Protein AF-A0A2S7QK15-F1 (afdb_monomer)

Solvent-accessible surface area (backbone atoms only — not comparable to full-atom values): 10605 Å² total; per-residue (Å²): 132,85,75,80,77,82,76,63,90,65,54,77,75,47,99,76,30,36,80,42,79,48,75,50,76,47,70,26,24,43,22,36,29,87,45,87,87,46,44,50,58,24,30,43,36,38,44,35,36,29,20,32,38,77,55,80,54,66,66,64,40,52,54,50,52,44,53,54,44,29,71,77,42,59,66,42,45,82,77,46,89,70,77,76,51,72,65,55,62,72,73,54,84,51,74,50,68,52,76,78,49,73,51,72,51,76,42,62,27,63,46,75,71,56,77,68,63,76,67,35,60,71,57,56,76,71,45,80,65,39,57,49,60,32,53,71,71,69,75,82,89,78,81,57,95,84,62,80,83,70,64,66,86,79,39,57,59,60,52,49,44,42,54,49,49,34,49,52,28,48,55,49,10,51,49,40,40,70,97

Mean predicted aligned error: 6.16 Å

Foldseek 3Di:
DPPPPPDDPCQVPDPFGAKDKDKDKDWWWWWFDLDPVQTDTFIKMKIWIFHKDWDPDQVVVQVVVQVVCCVVFNPVQVVDDDDDDPVCSVRDIDIDTDTDDMDMDGAFEHTDDDPVCVPPVVSVVVGDTFIGTDFDADDDDDDDPPDPPDDCVVVCSVVVRRVVRRVVRVVRSVVRRHD

Sequence (179 aa):
MLGLMRMGKTATGEEEGMPMTIAATHFDGVVLALTPNNHSYNYRSVIMQGYAKVVEDVDEKLWAMERTTNSVVEGRWEHTRVPPNKTEMTTTQILRVTLISASAKIRSGPPHDDRHDLKDEKLREKTWIGVLPASIQYGAPIASPDNRAGDVKTHEHIVSFVKEKNKIGGERSVAAASE

pLDDT: mean 91.16, std 14.67, range [28.59, 98.56]

Secondary structure (DSSP, 8-state):
--------GGGGSSTT-EEEEEEEEEEEEEEE-SSGGG-EEEEEEEEEEEEEEE---HHHHHHHHHHHHHHHSTTTTTTS--SPPHHHHHH---EEEEEEEEEEEEE-SS----TTGGG-HHHHHH---EEEE-----------TT--S--GGG-HHHHHHHHHHHHHHHHHHHHHHH-

Nearest PDB structures (foldseek):
  6rk0-assembly1_B  TM=8.567E-01  e=3.976E-11  Azotobacter vinelandii DJ
  2fur-assembly1_B  TM=8.847E-01  e=1.168E-09  Thermoplasma acidophilum
  4ybn-assembly1_B  TM=7.861E-01  e=2.092E-09  Mycolicibacterium smegmatis MC2 155
  2x1k-assembly1_A-2  TM=8.772E-01  e=5.610E-03  Deinococcus radiodurans
  2vpa-assembly1_A  TM=8.427E-01  e=5.293E-03  Deinococcus radiodurans

Structure (mmCIF, N/CA/C/O backbone):
data_AF-A0A2S7QK15-F1
#
_entry.id   AF-A0A2S7QK15-F1
#
loop_
_atom_site.group_PDB
_atom_site.id
_atom_site.type_symbol
_atom_site.label_atom_id
_atom_site.label_alt_id
_atom_site.label_comp_id
_atom_site.label_asym_id
_atom_site.label_entity_id
_atom_site.label_seq_id
_atom_site.pdbx_PDB_ins_code
_atom_site.Cartn_x
_atom_site.Cartn_y
_atom_site.Cartn_z
_atom_site.occupancy
_atom_site.B_iso_or_equiv
_atom_site.auth_seq_id
_atom_site.auth_comp_id
_atom_site.auth_asym_id
_atom_site.auth_atom_id
_atom_site.pdbx_PDB_model_num
ATOM 1 N N . MET A 1 1 ? 3.851 1.805 17.748 1.00 28.84 1 MET A N 1
ATOM 2 C CA . MET A 1 1 ? 3.199 2.772 18.653 1.00 28.84 1 MET A CA 1
ATOM 3 C C . MET A 1 1 ? 2.611 3.865 17.773 1.00 28.84 1 MET A C 1
ATOM 5 O O . MET A 1 1 ? 3.353 4.718 17.307 1.00 28.84 1 MET A O 1
ATOM 9 N N . LEU A 1 2 ? 1.325 3.756 17.424 1.00 29.22 2 LEU A N 1
ATOM 10 C CA . LEU A 1 2 ? 0.606 4.831 16.738 1.00 29.22 2 LEU A CA 1
ATOM 11 C C . LEU A 1 2 ? 0.522 5.972 17.760 1.00 29.22 2 LEU A C 1
ATOM 13 O O . LEU A 1 2 ? -0.083 5.793 18.817 1.00 29.22 2 LEU A O 1
ATOM 17 N N . GLY A 1 3 ? 1.242 7.069 17.532 1.00 28.59 3 GLY A N 1
ATOM 18 C CA . GLY A 1 3 ? 1.221 8.207 18.446 1.00 28.59 3 GLY A CA 1
ATOM 19 C C . GLY A 1 3 ? -0.213 8.707 18.587 1.00 28.59 3 GLY A C 1
ATOM 20 O O . GLY A 1 3 ? -0.852 9.012 17.583 1.00 28.59 3 GLY A O 1
ATOM 21 N N . LEU A 1 4 ? -0.726 8.754 19.820 1.00 35.56 4 LEU A N 1
ATOM 22 C CA . LEU A 1 4 ? -2.014 9.373 20.117 1.00 35.56 4 LEU A CA 1
ATOM 23 C C . LEU A 1 4 ? -1.928 10.841 19.681 1.00 35.56 4 LEU A C 1
ATOM 25 O O . LEU A 1 4 ? -1.281 11.658 20.341 1.00 35.56 4 LEU A O 1
ATOM 29 N N . MET A 1 5 ? -2.564 11.184 18.563 1.00 49.88 5 MET A N 1
ATOM 30 C CA . MET A 1 5 ? -2.753 12.576 18.190 1.00 49.88 5 MET A CA 1
ATOM 31 C C . MET A 1 5 ? -3.723 13.176 19.207 1.00 49.88 5 MET A C 1
ATOM 33 O O . MET A 1 5 ? -4.907 12.845 19.238 1.00 49.88 5 MET A O 1
ATOM 37 N N . ARG A 1 6 ? -3.206 14.016 20.108 1.00 45.12 6 ARG A N 1
ATOM 38 C CA . ARG A 1 6 ? -4.016 14.705 21.112 1.00 45.12 6 ARG A CA 1
ATOM 39 C C . ARG A 1 6 ? -4.790 15.821 20.414 1.00 45.12 6 ARG A C 1
ATOM 41 O O . ARG A 1 6 ? -4.323 16.954 20.351 1.00 45.12 6 ARG A O 1
ATOM 48 N N . MET A 1 7 ? -5.960 15.500 19.870 1.00 53.28 7 MET A N 1
ATOM 49 C CA . MET A 1 7 ? -6.882 16.521 19.384 1.00 53.28 7 MET A CA 1
ATOM 50 C C . MET A 1 7 ? -7.408 17.304 20.588 1.00 53.28 7 MET A C 1
ATOM 52 O O . MET A 1 7 ? -8.090 16.761 21.458 1.00 53.28 7 MET A O 1
ATOM 56 N N . GLY A 1 8 ? -7.038 18.583 20.678 1.00 44.88 8 GLY A N 1
ATOM 57 C CA . GLY A 1 8 ? -7.685 19.507 21.600 1.00 44.88 8 GLY A CA 1
ATOM 58 C C . GLY A 1 8 ? -9.181 19.585 21.290 1.00 44.88 8 GLY A C 1
ATOM 59 O O . GLY A 1 8 ? -9.593 19.403 20.147 1.00 44.88 8 GLY A O 1
ATOM 60 N N . LYS A 1 9 ? -10.000 19.899 22.299 1.00 47.00 9 LYS A N 1
ATOM 61 C CA . LYS A 1 9 ? -11.455 20.131 22.178 1.00 47.00 9 LYS A CA 1
ATOM 62 C C . LYS A 1 9 ? -11.841 21.287 21.224 1.00 47.00 9 LYS A C 1
ATOM 64 O O . LYS A 1 9 ? -12.977 21.730 21.239 1.00 47.00 9 LYS A O 1
ATOM 69 N N . THR A 1 10 ? -10.918 21.809 20.422 1.00 43.72 10 THR A N 1
ATOM 70 C CA . THR A 1 10 ? -11.118 22.940 19.510 1.00 43.72 10 THR A CA 1
ATOM 71 C C . THR A 1 10 ? -11.605 22.530 18.120 1.00 43.72 10 THR A C 1
ATOM 73 O O . THR A 1 10 ? -12.036 23.394 17.369 1.00 43.72 10 THR A O 1
ATOM 76 N N . ALA A 1 11 ? -11.630 21.235 17.779 1.00 47.22 11 ALA A N 1
ATOM 77 C CA . ALA A 1 11 ? -12.204 20.759 16.510 1.00 47.22 11 ALA A CA 1
ATOM 78 C C . ALA A 1 11 ? -13.748 20.838 16.451 1.00 47.22 11 ALA A C 1
ATOM 80 O O . ALA A 1 11 ? -14.352 20.424 15.466 1.00 47.22 11 ALA A O 1
ATOM 81 N N . THR A 1 12 ? -14.397 21.349 17.501 1.00 48.56 12 THR A N 1
ATOM 82 C CA . THR A 1 12 ? -15.855 21.523 17.579 1.00 48.56 12 THR A CA 1
ATOM 83 C C . THR A 1 12 ? -16.310 22.946 17.228 1.00 48.56 12 THR A C 1
ATOM 85 O O . THR A 1 12 ? -17.481 23.256 17.416 1.00 48.56 12 THR A O 1
ATOM 88 N N . GLY A 1 13 ? -15.395 23.827 16.796 1.00 46.41 13 GLY A N 1
ATOM 89 C CA . GLY A 1 13 ? -15.659 25.261 16.600 1.00 46.41 13 GLY A CA 1
ATOM 90 C C . GLY A 1 13 ? -15.902 25.728 15.160 1.00 46.41 13 GLY A C 1
ATOM 91 O O . GLY A 1 13 ? -16.357 26.850 14.979 1.00 46.41 13 GLY A O 1
ATOM 92 N N . GLU A 1 14 ? -15.626 24.904 14.147 1.00 56.12 14 GLU A N 1
ATOM 93 C CA . GLU A 1 14 ? -15.905 25.223 12.739 1.00 56.12 14 GLU A CA 1
ATOM 94 C C . GLU A 1 14 ? -17.120 24.406 12.277 1.00 56.12 14 GLU A C 1
ATOM 96 O O . GLU A 1 14 ? -17.146 23.187 12.469 1.00 56.12 14 GLU A O 1
ATOM 101 N N . GLU A 1 15 ? -18.137 25.047 11.681 1.00 65.06 15 GLU A N 1
ATOM 102 C CA . GLU A 1 15 ? -19.366 24.369 11.215 1.00 65.06 15 GLU A CA 1
ATOM 103 C C . GLU A 1 15 ? -19.060 23.169 10.293 1.00 65.06 15 GLU A C 1
ATOM 105 O O . GLU A 1 15 ? -19.772 22.158 10.316 1.00 65.06 15 GLU A O 1
ATOM 110 N N . GLU A 1 16 ? -17.951 23.223 9.549 1.00 73.06 16 GLU A N 1
ATOM 111 C CA . GLU A 1 16 ? -17.516 22.183 8.610 1.00 73.06 16 GLU A CA 1
ATOM 112 C C . GLU A 1 16 ? -16.686 21.051 9.257 1.00 73.06 16 GLU A C 1
ATOM 114 O O . GLU A 1 16 ? -16.739 19.920 8.773 1.00 73.06 16 GLU A O 1
ATOM 119 N N . GLY A 1 17 ? -16.042 21.265 10.413 1.00 88.56 17 GLY A N 1
ATOM 120 C CA . GLY A 1 17 ? -15.122 20.312 11.068 1.00 88.56 17 GLY A CA 1
ATOM 121 C C . GLY A 1 17 ? -13.640 20.659 10.864 1.00 88.56 17 GLY A C 1
ATOM 122 O O . GLY A 1 17 ? -13.322 21.709 10.331 1.00 88.56 17 GLY A O 1
ATOM 123 N N . MET A 1 18 ? -12.713 19.787 11.282 1.00 91.69 18 MET A N 1
ATOM 124 C CA . MET A 1 18 ? -11.266 20.037 11.162 1.00 91.69 18 MET A CA 1
ATOM 125 C C . MET A 1 18 ? -10.778 19.792 9.722 1.00 91.69 18 MET A C 1
ATOM 127 O O . MET A 1 18 ? -10.890 18.653 9.261 1.00 91.69 18 MET A O 1
ATOM 131 N N . PRO A 1 19 ? -10.185 20.776 9.020 1.00 94.12 19 PRO A N 1
ATOM 132 C CA . PRO A 1 19 ? -9.675 20.570 7.666 1.00 94.12 19 PRO A CA 1
ATOM 133 C C . PRO A 1 19 ? -8.578 19.498 7.639 1.00 94.12 19 PRO A C 1
ATOM 135 O O . PRO A 1 19 ? -7.693 19.459 8.499 1.00 94.12 19 PRO A O 1
ATOM 138 N N . MET A 1 20 ? -8.643 18.609 6.649 1.00 93.50 20 MET A N 1
ATOM 139 C CA . MET A 1 20 ? -7.793 17.427 6.551 1.00 93.50 20 MET A CA 1
ATOM 140 C C . MET A 1 20 ? -7.416 17.106 5.105 1.00 93.50 20 MET A C 1
ATOM 142 O O . MET A 1 20 ? -8.267 17.040 4.220 1.00 93.50 20 MET A O 1
ATOM 146 N N . THR A 1 21 ? -6.132 16.802 4.907 1.00 96.12 21 THR A N 1
ATOM 147 C CA . THR A 1 21 ? -5.610 16.163 3.697 1.00 96.12 21 THR A CA 1
ATOM 148 C C . THR A 1 21 ? -5.340 14.689 3.969 1.00 96.12 21 THR A C 1
ATOM 150 O O . THR A 1 21 ? -4.588 14.356 4.884 1.00 96.12 21 THR A O 1
ATOM 153 N N . ILE A 1 22 ? -5.895 13.804 3.144 1.00 97.31 22 ILE A N 1
ATOM 154 C CA . ILE A 1 22 ? -5.610 12.368 3.155 1.00 97.31 22 ILE A CA 1
ATOM 155 C C . ILE A 1 22 ? -4.816 12.036 1.896 1.00 97.31 22 ILE A C 1
ATOM 157 O O . ILE A 1 22 ? -5.290 12.251 0.783 1.00 97.31 22 ILE A O 1
ATOM 161 N N . ALA A 1 23 ? -3.619 11.487 2.072 1.00 97.88 23 ALA A N 1
ATOM 162 C CA . ALA A 1 23 ? -2.780 11.010 0.982 1.00 97.88 23 ALA A CA 1
ATOM 163 C C . ALA A 1 23 ? -2.613 9.493 1.083 1.00 97.88 23 ALA A C 1
ATOM 165 O O . ALA A 1 23 ? -2.271 8.976 2.147 1.00 97.88 23 ALA A O 1
ATOM 166 N N . ALA A 1 24 ? -2.824 8.785 -0.024 1.00 97.56 24 ALA A N 1
ATOM 167 C CA . ALA A 1 24 ? -2.549 7.357 -0.118 1.00 97.56 24 ALA A CA 1
ATOM 168 C C . ALA A 1 24 ? -1.819 7.051 -1.424 1.00 97.56 24 ALA A C 1
ATOM 170 O O . ALA A 1 24 ? -2.190 7.558 -2.482 1.00 97.56 24 ALA A O 1
ATOM 171 N N . THR A 1 25 ? -0.801 6.197 -1.342 1.00 97.12 25 THR A N 1
ATOM 172 C CA . THR A 1 25 ? -0.010 5.747 -2.489 1.00 97.12 25 THR A CA 1
ATO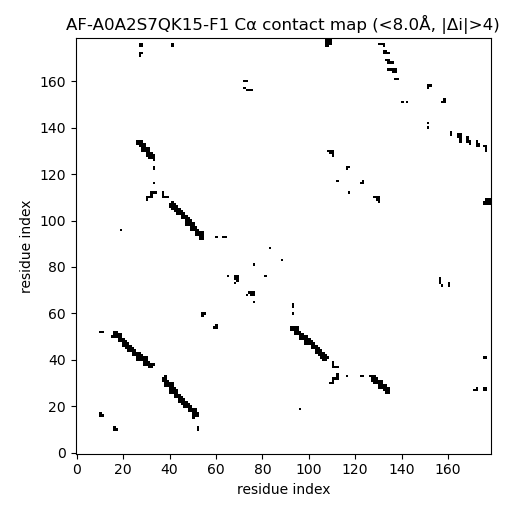M 173 C C . THR A 1 25 ? 0.138 4.237 -2.433 1.00 97.12 25 THR A C 1
ATOM 175 O O . THR A 1 25 ? 0.469 3.674 -1.391 1.00 97.12 25 THR A O 1
ATOM 178 N N . HIS A 1 26 ? -0.080 3.593 -3.570 1.00 96.56 26 HIS A N 1
ATOM 179 C CA . HIS A 1 26 ? 0.226 2.197 -3.814 1.00 96.56 26 HIS A CA 1
ATOM 180 C C . HIS A 1 26 ? 1.390 2.126 -4.799 1.00 96.56 26 HIS A C 1
ATOM 182 O O . HIS A 1 26 ? 1.332 2.732 -5.868 1.00 96.56 26 HIS A O 1
ATOM 188 N N . PHE A 1 27 ? 2.447 1.418 -4.418 1.00 97.25 27 PHE A N 1
ATOM 189 C CA . PHE A 1 27 ? 3.627 1.206 -5.245 1.00 97.25 27 PHE A CA 1
ATOM 190 C C . PHE A 1 27 ? 3.481 -0.100 -6.024 1.00 97.25 27 PHE A C 1
ATOM 192 O O . PHE A 1 27 ? 3.216 -1.130 -5.410 1.00 97.25 27 PHE A O 1
ATOM 199 N N . ASP A 1 28 ? 3.649 -0.043 -7.345 1.00 97.56 28 ASP A N 1
ATOM 200 C CA . ASP A 1 28 ? 3.419 -1.180 -8.245 1.00 97.56 28 ASP A CA 1
ATOM 201 C C . ASP A 1 28 ? 4.706 -1.642 -8.966 1.00 97.56 28 ASP A C 1
ATOM 203 O O . ASP A 1 28 ? 4.747 -2.751 -9.499 1.00 97.56 28 ASP A O 1
ATOM 207 N N . GLY A 1 29 ? 5.786 -0.846 -8.975 1.00 97.75 29 GLY A N 1
ATOM 208 C CA . GLY A 1 29 ? 7.076 -1.285 -9.520 1.00 97.75 29 GLY A CA 1
ATOM 209 C C . GLY A 1 29 ? 8.082 -0.178 -9.829 1.00 97.75 29 GLY A C 1
ATOM 210 O O . GLY A 1 29 ? 7.753 1.008 -9.837 1.00 97.75 29 GLY A O 1
ATOM 211 N N . VAL A 1 30 ? 9.324 -0.571 -10.112 1.00 98.38 30 VAL A N 1
ATOM 212 C CA . VAL A 1 30 ? 10.401 0.326 -10.569 1.00 98.38 30 VAL A CA 1
ATOM 213 C C . VAL A 1 30 ? 10.486 0.278 -12.087 1.00 98.38 30 VAL A C 1
ATOM 215 O O . VAL A 1 30 ? 10.515 -0.806 -12.659 1.00 98.38 30 VAL A O 1
ATOM 218 N N . VAL A 1 31 ? 10.571 1.432 -12.742 1.00 98.56 31 VAL A N 1
ATOM 219 C CA . VAL A 1 31 ? 10.763 1.525 -14.191 1.00 98.56 31 VAL A CA 1
ATOM 220 C C . VAL A 1 31 ? 12.201 1.914 -14.504 1.00 98.56 31 VAL A C 1
ATOM 222 O O . VAL A 1 31 ? 12.675 2.987 -14.124 1.00 98.56 31 VAL A O 1
ATOM 225 N N . LEU A 1 32 ? 12.892 1.014 -15.197 1.00 98.56 32 LEU A N 1
ATOM 226 C CA . LEU A 1 32 ? 14.291 1.117 -15.583 1.00 98.56 32 LEU A CA 1
ATOM 227 C C . LEU A 1 32 ? 14.378 1.473 -17.073 1.00 98.56 32 LEU A C 1
ATOM 229 O O . LEU A 1 32 ? 13.902 0.718 -17.912 1.00 98.56 32 LEU A O 1
ATOM 233 N N . ALA A 1 33 ? 14.948 2.636 -17.381 1.00 98.06 33 ALA A N 1
ATOM 234 C CA . ALA A 1 33 ? 15.025 3.237 -18.709 1.00 98.06 33 ALA A CA 1
ATOM 235 C C . ALA A 1 33 ? 16.486 3.309 -19.188 1.00 98.06 33 ALA A C 1
ATOM 237 O O . ALA A 1 33 ? 17.395 2.951 -18.432 1.00 98.06 33 ALA A O 1
ATOM 238 N N . LEU A 1 34 ? 16.723 3.771 -20.419 1.00 98.19 34 LEU A N 1
ATOM 239 C CA . LEU A 1 34 ? 18.077 3.874 -20.984 1.00 98.19 34 LEU A CA 1
ATOM 240 C C . LEU A 1 34 ? 18.918 4.960 -20.307 1.00 98.19 34 LEU A C 1
ATOM 242 O O . LEU A 1 34 ? 20.144 4.840 -20.250 1.00 98.19 34 LEU A O 1
ATOM 246 N N . THR A 1 35 ? 18.273 6.016 -19.806 1.00 96.69 35 THR A N 1
ATOM 247 C CA . THR A 1 35 ? 18.954 7.177 -19.225 1.00 96.69 35 THR A CA 1
ATOM 248 C C . THR A 1 35 ? 18.512 7.455 -17.786 1.00 96.69 35 THR A C 1
ATOM 250 O O . THR A 1 35 ? 17.369 7.165 -17.414 1.00 96.69 35 THR A O 1
ATOM 253 N N . PRO A 1 36 ? 19.379 8.088 -16.966 1.00 95.38 36 PRO A N 1
ATOM 254 C CA . PRO A 1 36 ? 19.070 8.372 -15.566 1.00 95.38 36 PRO A CA 1
ATOM 255 C C . PRO A 1 36 ? 17.775 9.163 -15.342 1.00 95.38 36 PRO A C 1
ATOM 257 O O . PRO A 1 36 ? 17.082 8.944 -14.351 1.00 95.38 36 PRO A O 1
ATOM 260 N N . ASN A 1 37 ? 17.438 10.068 -16.264 1.00 93.88 37 ASN A N 1
ATOM 261 C CA . ASN A 1 37 ? 16.291 10.967 -16.127 1.00 93.88 37 ASN A CA 1
ATOM 262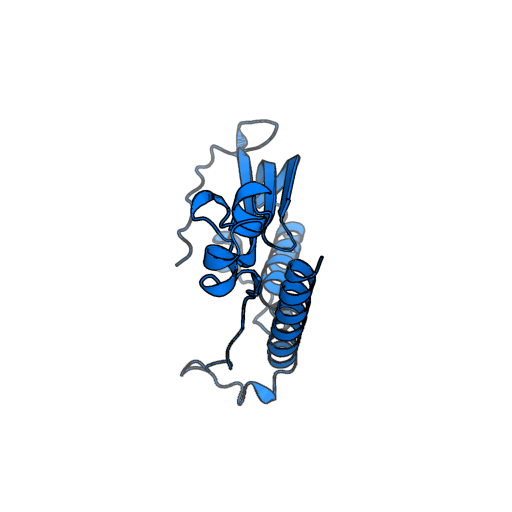 C C . ASN A 1 37 ? 14.957 10.314 -16.520 1.00 93.88 37 ASN A C 1
ATOM 264 O O . ASN A 1 37 ? 13.906 10.833 -16.149 1.00 93.88 37 ASN A O 1
ATOM 268 N N . ASN A 1 38 ? 14.997 9.181 -17.228 1.00 96.00 38 ASN A N 1
ATOM 269 C CA . ASN A 1 38 ? 13.801 8.466 -17.679 1.00 96.00 38 ASN A CA 1
ATOM 270 C C . ASN A 1 38 ? 13.398 7.328 -16.726 1.00 96.00 38 ASN A C 1
ATOM 272 O O . ASN A 1 38 ? 12.334 6.724 -16.896 1.00 96.00 38 ASN A O 1
ATOM 276 N N . HIS A 1 39 ? 14.209 7.044 -15.698 1.00 97.44 39 HIS A N 1
ATOM 277 C CA . HIS A 1 39 ? 13.814 6.153 -14.610 1.00 97.44 39 HIS A CA 1
ATOM 278 C C . HIS A 1 39 ? 12.574 6.679 -13.887 1.00 97.44 39 HIS A C 1
ATOM 280 O O . HIS A 1 39 ? 12.390 7.881 -13.689 1.00 97.44 39 HIS A O 1
ATOM 286 N N . SER A 1 40 ? 11.706 5.765 -13.465 1.00 97.31 40 SER A N 1
ATOM 287 C CA . SER A 1 40 ? 10.469 6.138 -12.787 1.00 97.31 40 SER A CA 1
ATOM 288 C C . SER A 1 40 ? 9.910 4.989 -11.951 1.00 97.31 40 SER A C 1
ATOM 290 O O . SER A 1 40 ? 10.605 4.022 -11.643 1.00 97.31 40 SER A O 1
ATOM 292 N N . TYR A 1 41 ? 8.636 5.097 -11.586 1.00 97.75 41 TYR A N 1
ATOM 293 C CA . TYR A 1 41 ? 7.909 4.108 -10.804 1.00 97.75 41 TYR A CA 1
ATOM 294 C C . TYR A 1 41 ? 6.524 3.888 -11.395 1.00 97.75 41 TYR A C 1
ATOM 296 O O . TYR A 1 41 ? 5.887 4.841 -11.851 1.00 97.75 41 TYR A O 1
ATOM 304 N N . ASN A 1 42 ? 6.035 2.656 -11.354 1.00 98.12 42 ASN A N 1
ATOM 305 C CA . ASN A 1 42 ? 4.610 2.397 -11.496 1.00 98.12 42 ASN A CA 1
ATOM 306 C C . ASN A 1 42 ? 3.962 2.552 -10.118 1.00 98.12 42 ASN A C 1
ATOM 308 O O . ASN A 1 42 ? 4.471 2.039 -9.116 1.00 98.12 42 ASN A O 1
ATOM 312 N N . TYR A 1 43 ? 2.895 3.343 -10.050 1.00 97.81 43 TYR A N 1
ATOM 313 C CA . TYR A 1 43 ? 2.192 3.656 -8.809 1.00 97.81 43 TYR A CA 1
ATOM 314 C C . TYR A 1 43 ? 0.787 4.182 -9.078 1.00 97.81 43 TYR A C 1
ATOM 316 O O . TYR A 1 43 ? 0.479 4.711 -10.150 1.00 97.81 43 TYR A O 1
ATOM 324 N N . ARG A 1 44 ? -0.042 4.124 -8.038 1.00 97.31 44 ARG A N 1
ATOM 325 C CA . ARG A 1 44 ? -1.363 4.751 -7.979 1.00 97.31 44 ARG A CA 1
ATOM 326 C C . ARG A 1 44 ? -1.438 5.575 -6.711 1.00 97.31 44 ARG A C 1
ATOM 328 O O . ARG A 1 44 ? -1.212 5.045 -5.626 1.00 97.31 44 ARG A O 1
ATOM 335 N N . SER A 1 45 ? -1.744 6.855 -6.821 1.00 98.19 45 SER A N 1
ATOM 336 C CA . SER A 1 45 ? -1.906 7.719 -5.658 1.00 98.19 45 SER A CA 1
ATOM 337 C C . SER A 1 45 ? -3.182 8.533 -5.729 1.00 98.19 45 SER A C 1
ATOM 339 O O . SER A 1 45 ? -3.711 8.804 -6.808 1.00 98.19 45 SER A O 1
ATOM 341 N N . VAL A 1 46 ? -3.671 8.917 -4.555 1.00 98.38 46 VAL A N 1
ATOM 342 C CA . VAL A 1 46 ? -4.796 9.828 -4.387 1.00 98.38 46 VAL A CA 1
ATOM 343 C C . VAL A 1 46 ? -4.478 10.826 -3.280 1.00 98.38 46 VAL A C 1
ATOM 345 O O . VAL A 1 46 ? -3.934 10.461 -2.235 1.00 98.38 46 VAL A O 1
ATOM 348 N N . ILE A 1 47 ? -4.824 12.086 -3.521 1.00 98.25 47 ILE A N 1
ATOM 349 C CA . ILE A 1 47 ? -4.886 13.144 -2.519 1.00 98.25 47 ILE A CA 1
ATOM 350 C C . ILE A 1 47 ? -6.351 13.538 -2.391 1.00 98.25 47 ILE A C 1
ATOM 352 O O . ILE A 1 47 ? -6.973 13.941 -3.371 1.00 98.25 47 ILE A O 1
ATOM 356 N N . MET A 1 48 ? -6.905 13.417 -1.192 1.00 97.75 48 MET A N 1
ATOM 357 C CA . MET A 1 48 ? -8.270 13.819 -0.870 1.00 97.75 48 MET A CA 1
ATOM 358 C C . MET A 1 48 ? -8.227 14.954 0.143 1.00 97.75 48 MET A C 1
ATOM 360 O O . MET A 1 48 ? -7.449 14.911 1.094 1.00 97.75 48 MET A O 1
ATOM 364 N N . GLN A 1 49 ? -9.057 15.966 -0.064 1.00 96.44 49 GLN A N 1
ATOM 365 C CA . GLN A 1 49 ? -9.228 17.086 0.853 1.00 96.44 49 GLN A CA 1
ATOM 366 C C . GLN A 1 49 ? -10.638 17.042 1.419 1.00 96.44 49 GLN A C 1
ATOM 368 O O . GLN A 1 49 ? -11.586 16.689 0.710 1.00 96.44 49 GLN A O 1
ATOM 373 N N . GLY A 1 50 ? -10.785 17.401 2.686 1.00 95.38 50 GLY A N 1
ATOM 374 C CA . GLY A 1 50 ? -12.069 17.350 3.365 1.00 95.38 50 GLY A CA 1
ATOM 375 C C . GLY A 1 50 ? -12.012 17.897 4.777 1.00 95.38 50 GLY A C 1
ATOM 376 O O . GLY A 1 50 ? -11.023 18.501 5.185 1.00 95.38 50 GLY A O 1
ATOM 377 N N . TYR A 1 51 ? -13.074 17.628 5.525 1.00 95.44 51 TYR A N 1
ATOM 378 C CA . TYR A 1 51 ? -13.197 18.023 6.920 1.00 95.44 51 TYR A CA 1
ATOM 379 C C . TYR A 1 51 ? -13.531 16.819 7.789 1.00 95.44 51 TYR A C 1
ATOM 381 O O . TYR A 1 51 ? -14.450 16.050 7.498 1.00 95.44 51 TYR A O 1
ATOM 389 N N . ALA A 1 52 ? -12.761 16.647 8.857 1.00 95.12 52 ALA A N 1
ATOM 390 C CA . ALA A 1 52 ? -12.898 15.571 9.818 1.00 95.12 52 ALA A CA 1
ATOM 391 C C . ALA A 1 52 ? -13.740 16.007 11.020 1.00 95.12 52 ALA A C 1
ATOM 393 O O . ALA A 1 52 ? -13.528 17.074 11.599 1.00 95.12 52 ALA A O 1
ATOM 394 N N . LYS A 1 53 ? -14.655 15.138 11.447 1.00 94.50 53 LYS A N 1
ATOM 395 C CA . LYS A 1 53 ? -15.390 15.265 12.709 1.00 94.50 53 LYS A CA 1
ATOM 396 C C . LYS A 1 53 ? -15.238 13.987 13.521 1.00 94.50 53 LYS A C 1
ATOM 398 O O . LYS A 1 53 ? -15.141 12.896 12.960 1.00 94.50 53 LYS A O 1
ATOM 403 N N . VAL A 1 54 ? -15.213 14.134 14.842 1.00 94.44 54 VAL A N 1
ATOM 404 C CA . VAL A 1 54 ? -15.254 12.995 15.762 1.00 94.44 54 VAL A CA 1
ATOM 405 C C . VAL A 1 54 ? -16.619 12.321 15.648 1.00 94.44 54 VAL A C 1
ATOM 407 O O . VAL A 1 54 ? -17.646 12.997 15.602 1.00 94.44 54 VAL A O 1
ATOM 410 N N . VAL A 1 55 ? -16.621 10.991 15.587 1.00 94.94 55 VAL A N 1
ATOM 411 C CA . VAL A 1 55 ? -17.841 10.186 15.691 1.00 94.94 55 VAL A CA 1
ATOM 412 C C . VAL A 1 55 ? -18.235 10.087 17.166 1.00 94.94 55 VAL A C 1
ATOM 414 O O . VAL A 1 55 ? -17.527 9.459 17.957 1.00 94.94 55 VAL A O 1
ATOM 417 N N . GLU A 1 56 ? -19.341 10.739 17.522 1.00 92.56 56 GLU A N 1
ATOM 418 C CA . GLU A 1 56 ? -19.878 10.789 18.892 1.00 92.56 56 GLU A CA 1
ATOM 419 C C . GLU A 1 56 ? -20.961 9.729 19.140 1.00 92.56 56 G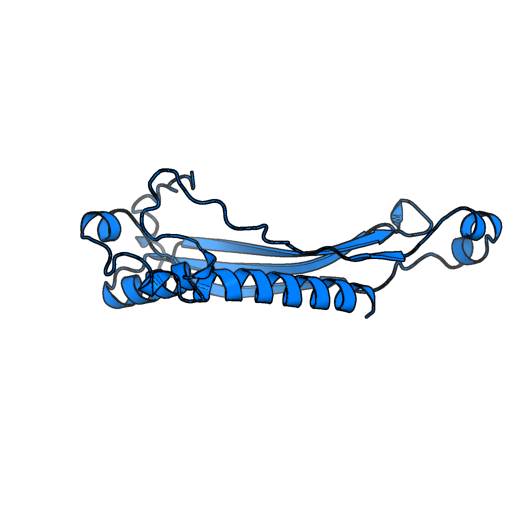LU A C 1
ATOM 421 O O . GLU A 1 56 ? -21.114 9.255 20.266 1.00 92.56 56 GLU A O 1
ATOM 426 N N . ASP A 1 57 ? -21.704 9.342 18.097 1.00 95.56 57 ASP A N 1
ATOM 427 C CA . ASP A 1 57 ? -22.715 8.293 18.196 1.00 95.56 57 ASP A CA 1
ATOM 428 C C . ASP A 1 57 ? -22.058 6.930 18.454 1.00 95.56 57 ASP A C 1
ATOM 430 O O . ASP A 1 57 ? -21.080 6.547 17.803 1.00 95.56 57 ASP A O 1
ATOM 434 N N . VAL A 1 58 ? -22.578 6.203 19.444 1.00 95.12 58 VAL A N 1
ATOM 435 C CA . VAL A 1 58 ? -21.966 4.954 19.913 1.00 95.12 58 VAL A CA 1
ATOM 436 C C . VAL A 1 58 ? -22.095 3.849 18.867 1.00 95.12 58 VAL A C 1
ATOM 438 O O . VAL A 1 58 ? -21.137 3.095 18.674 1.00 95.12 58 VAL A O 1
ATOM 441 N N . ASP A 1 59 ? -23.228 3.774 18.172 1.00 96.56 59 ASP A N 1
ATOM 442 C CA . ASP A 1 59 ? -23.486 2.733 17.180 1.00 96.56 59 ASP A CA 1
ATOM 443 C C . ASP A 1 59 ? -22.671 2.989 15.902 1.00 96.56 59 ASP A C 1
ATOM 445 O O . ASP A 1 59 ? -22.024 2.069 15.390 1.00 96.56 59 ASP A O 1
ATOM 449 N N . GLU A 1 60 ? -22.586 4.245 15.441 1.00 96.94 60 GLU A N 1
ATOM 450 C CA . GLU A 1 60 ? -21.695 4.655 14.343 1.00 96.94 60 GLU A CA 1
ATOM 451 C C . GLU A 1 60 ? -20.228 4.364 14.691 1.00 96.94 60 GLU A C 1
ATOM 453 O O . GLU A 1 60 ? -19.472 3.853 13.856 1.00 96.94 60 GLU A O 1
ATOM 458 N N . LYS A 1 61 ? -19.814 4.631 15.936 1.00 96.06 61 LYS A N 1
ATOM 459 C CA . LYS A 1 61 ? -18.449 4.357 16.400 1.00 96.06 61 LYS A CA 1
ATOM 460 C C . LYS A 1 61 ? -18.135 2.864 16.388 1.00 96.06 61 LYS A C 1
ATOM 462 O O . LYS A 1 61 ? -17.072 2.484 15.897 1.00 96.06 61 LYS A O 1
ATOM 467 N N . LEU A 1 62 ? -19.038 2.022 16.892 1.00 96.38 62 LEU A N 1
ATOM 468 C CA . LEU A 1 62 ? -18.872 0.564 16.872 1.00 96.38 62 LEU A CA 1
ATOM 469 C C . LEU A 1 62 ? -18.801 0.030 15.440 1.00 96.38 62 LEU A C 1
ATOM 471 O O . LEU A 1 62 ? -17.872 -0.712 15.114 1.00 96.38 62 LEU A O 1
ATOM 475 N N . TRP A 1 63 ? -19.713 0.474 14.573 1.00 97.12 63 TRP A N 1
ATOM 476 C CA . TRP A 1 63 ? -19.701 0.133 13.151 1.00 97.12 63 TRP A CA 1
ATOM 477 C C . TRP A 1 63 ? -18.370 0.514 12.489 1.00 97.12 63 TRP A C 1
ATOM 479 O O . TRP A 1 63 ? -17.753 -0.293 11.789 1.00 97.12 63 TRP A O 1
ATOM 489 N N . ALA A 1 64 ? -17.872 1.725 12.740 1.00 97.06 6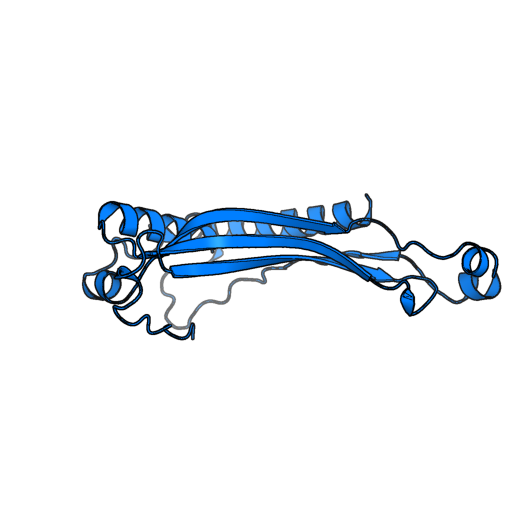4 ALA A N 1
ATOM 490 C CA . ALA A 1 64 ? -16.620 2.189 12.155 1.00 97.06 64 ALA A CA 1
ATOM 491 C C . ALA A 1 64 ? -15.395 1.441 12.712 1.00 97.06 64 ALA A C 1
ATOM 493 O O . ALA A 1 64 ? -14.456 1.161 11.960 1.00 97.06 64 ALA A O 1
ATOM 494 N N . MET A 1 65 ? -15.391 1.080 14.000 1.00 96.69 65 MET A N 1
ATOM 495 C CA . MET A 1 65 ? -14.334 0.264 14.613 1.00 96.69 65 MET A CA 1
ATOM 496 C 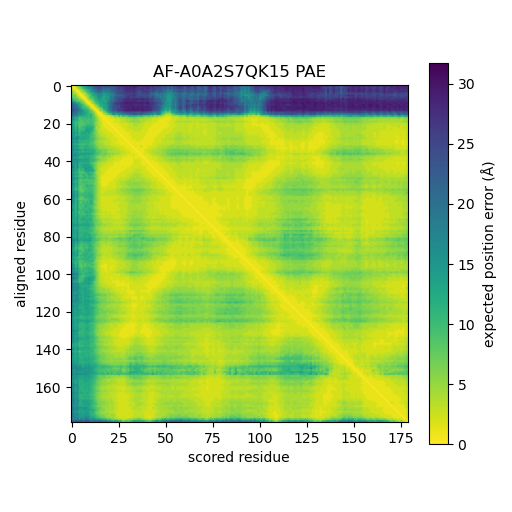C . MET A 1 65 ? -14.274 -1.143 14.011 1.00 96.69 65 MET A C 1
ATOM 498 O O . MET A 1 65 ? -13.178 -1.639 13.729 1.00 96.69 65 MET A O 1
ATOM 502 N N . GLU A 1 66 ? -15.426 -1.761 13.755 1.00 96.94 66 GLU A N 1
ATOM 503 C CA . GLU A 1 66 ? -15.509 -3.045 13.060 1.00 96.94 66 GLU A CA 1
ATOM 504 C C . GLU A 1 66 ? -14.940 -2.940 11.641 1.00 96.94 66 GLU A C 1
ATOM 506 O O . GLU A 1 66 ? -14.033 -3.694 11.275 1.00 96.94 66 GLU A O 1
ATOM 511 N N . ARG A 1 67 ? -15.402 -1.957 10.856 1.00 97.25 67 ARG A N 1
ATOM 512 C CA . ARG A 1 67 ? -14.917 -1.731 9.483 1.00 97.25 67 ARG A CA 1
ATOM 513 C C . ARG A 1 67 ? -13.420 -1.459 9.438 1.00 97.25 67 ARG A C 1
ATOM 515 O O . ARG A 1 67 ? -12.723 -2.017 8.594 1.00 97.25 67 ARG A O 1
ATOM 522 N N . THR A 1 68 ? -12.916 -0.650 10.364 1.00 95.88 68 THR A N 1
ATOM 523 C CA . THR A 1 68 ? -11.485 -0.338 10.460 1.00 95.88 68 THR A CA 1
ATOM 524 C C . THR A 1 68 ? -10.680 -1.594 10.783 1.00 95.88 68 THR A C 1
ATOM 526 O O . THR A 1 68 ? -9.686 -1.873 10.116 1.00 95.88 68 THR A O 1
ATOM 529 N N . THR A 1 69 ? -11.136 -2.402 11.741 1.00 95.69 69 THR A N 1
ATOM 530 C CA . THR A 1 69 ? -10.471 -3.659 12.118 1.00 95.69 69 THR A CA 1
ATOM 531 C C . THR A 1 69 ? -10.433 -4.648 10.952 1.00 95.69 69 THR A C 1
ATOM 533 O O . THR A 1 69 ? -9.368 -5.175 10.622 1.00 95.69 69 THR A O 1
ATOM 536 N N . ASN A 1 70 ? -11.569 -4.840 10.279 1.00 96.06 70 ASN A N 1
ATOM 537 C CA . ASN A 1 70 ? -11.689 -5.749 9.140 1.00 96.06 70 ASN A CA 1
ATOM 538 C C . ASN A 1 70 ? -10.961 -5.236 7.883 1.00 96.06 70 ASN A C 1
ATOM 540 O O . ASN A 1 70 ? -10.629 -6.032 7.009 1.00 96.06 70 ASN A O 1
ATOM 544 N N . SER A 1 71 ? -10.655 -3.935 7.791 1.00 94.56 71 SER A N 1
ATOM 545 C CA . SER A 1 71 ? -9.827 -3.394 6.703 1.00 94.56 71 SER A CA 1
ATOM 546 C C . SER A 1 71 ? -8.351 -3.806 6.806 1.00 94.56 71 SER A C 1
ATOM 548 O O . SER A 1 71 ? -7.661 -3.857 5.788 1.00 94.56 71 SER A O 1
ATOM 550 N N . VAL A 1 72 ? -7.870 -4.120 8.017 1.00 94.19 72 VAL A N 1
ATOM 551 C CA . VAL A 1 72 ? -6.488 -4.565 8.261 1.00 94.19 72 VAL A CA 1
ATOM 552 C C . VAL A 1 72 ? -6.334 -6.048 7.933 1.00 94.19 72 VAL A C 1
ATOM 554 O O . VAL A 1 72 ? -5.443 -6.419 7.171 1.00 94.19 72 VAL A O 1
ATOM 557 N N . VAL A 1 73 ? -7.206 -6.885 8.496 1.00 94.81 73 VAL A N 1
ATOM 558 C CA . VAL A 1 73 ? -7.329 -8.312 8.177 1.00 94.81 73 VAL A CA 1
ATOM 559 C C . VAL A 1 73 ? -8.813 -8.635 8.122 1.00 94.81 73 VAL A C 1
ATOM 561 O O . VAL A 1 73 ? -9.545 -8.371 9.074 1.00 94.81 73 VAL A O 1
ATOM 564 N N . GLU A 1 74 ? -9.257 -9.203 7.009 1.00 92.50 74 GLU A N 1
ATOM 565 C CA . GLU A 1 74 ? -10.668 -9.511 6.797 1.00 92.50 74 GLU A CA 1
ATOM 566 C C . GLU A 1 74 ? -11.192 -10.506 7.846 1.00 92.50 74 GLU A C 1
ATOM 568 O O . GLU A 1 74 ? -10.502 -11.452 8.230 1.00 92.50 74 GLU A O 1
ATOM 573 N N . GLY A 1 75 ? -12.392 -10.242 8.372 1.00 93.31 75 GLY A N 1
ATOM 574 C CA . GLY A 1 75 ? -13.020 -11.037 9.435 1.00 93.31 75 GLY A CA 1
ATOM 575 C C . GLY A 1 75 ? -12.365 -10.918 10.819 1.00 93.31 75 GLY A C 1
ATOM 576 O O . GLY A 1 75 ? -12.785 -11.600 11.755 1.00 93.31 75 GLY A O 1
ATOM 577 N N . ARG A 1 76 ? -11.339 -10.073 10.998 1.00 95.06 76 ARG A N 1
ATOM 578 C CA . ARG A 1 76 ? -10.567 -10.011 12.249 1.00 95.06 76 ARG A CA 1
ATOM 579 C C . ARG A 1 76 ? -11.372 -9.560 13.466 1.00 95.06 76 ARG A C 1
ATOM 581 O O . ARG A 1 76 ? -11.039 -9.965 14.583 1.00 95.06 76 ARG A O 1
ATOM 588 N N . TRP A 1 77 ? -12.395 -8.735 13.262 1.00 95.94 77 TRP A N 1
ATOM 589 C CA . TRP A 1 77 ? -13.251 -8.232 14.332 1.00 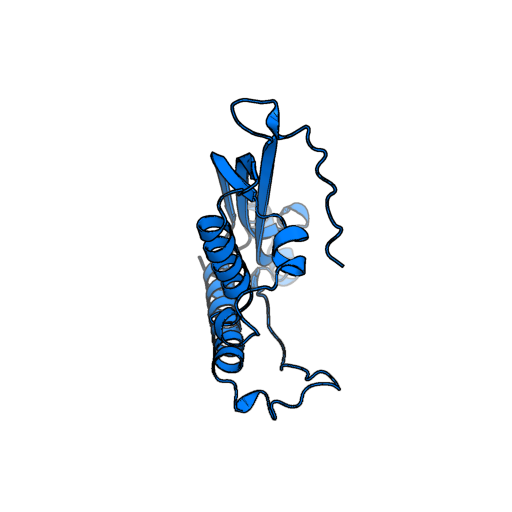95.94 77 TRP A CA 1
ATOM 590 C C . TRP A 1 77 ? -13.918 -9.371 15.109 1.00 95.94 77 TRP A C 1
ATOM 592 O O . TRP A 1 77 ? -13.730 -9.478 16.317 1.00 95.94 77 TRP A O 1
ATOM 602 N N . GLU A 1 78 ? -14.605 -10.274 14.406 1.00 95.06 78 GLU A N 1
ATOM 603 C CA . GLU A 1 78 ? -15.320 -11.409 15.009 1.00 95.06 78 GLU A CA 1
ATOM 604 C C . GLU A 1 78 ? -14.373 -12.425 15.668 1.00 95.06 78 GLU A C 1
ATOM 606 O O . GLU A 1 78 ? -14.750 -13.127 16.602 1.00 95.06 78 GLU A O 1
ATOM 611 N N . HIS A 1 79 ? -13.110 -12.462 15.232 1.00 94.00 79 HIS A N 1
ATOM 612 C CA . HIS A 1 79 ? -12.058 -13.328 15.775 1.00 94.00 79 HIS A CA 1
ATOM 613 C C . HIS A 1 79 ? -11.237 -12.661 16.898 1.00 94.00 79 HIS A C 1
ATOM 615 O O . HIS A 1 79 ? -10.100 -13.055 17.175 1.00 94.00 79 HIS A O 1
ATOM 621 N N . THR A 1 80 ? -11.796 -11.633 17.539 1.00 93.31 80 THR A N 1
ATOM 622 C CA . THR A 1 80 ? -11.231 -10.916 18.693 1.00 93.31 80 THR A CA 1
ATOM 623 C C . THR A 1 80 ? -12.310 -10.776 19.780 1.00 93.31 80 THR A C 1
ATOM 625 O O . THR A 1 80 ? -13.489 -11.016 19.536 1.00 93.31 80 THR A O 1
ATOM 628 N N . ARG A 1 81 ? -11.944 -10.402 21.016 1.00 95.38 81 ARG A N 1
ATOM 629 C CA . ARG A 1 81 ? -12.934 -10.111 22.066 1.00 95.38 81 ARG A CA 1
ATOM 630 C C . ARG A 1 81 ? -13.764 -8.881 21.680 1.00 95.38 81 ARG A C 1
ATOM 632 O O . ARG A 1 81 ? -13.249 -7.765 21.702 1.00 95.38 81 ARG A O 1
ATOM 639 N N . VAL A 1 82 ? -15.051 -9.090 21.429 1.00 95.12 82 VAL A N 1
ATOM 640 C CA . VAL A 1 82 ? -16.028 -8.048 21.088 1.00 95.12 82 VAL A CA 1
ATOM 641 C C . VAL A 1 82 ? -17.251 -8.102 22.023 1.00 95.12 82 VAL A C 1
ATOM 643 O O . VAL A 1 82 ? -17.544 -9.171 22.563 1.00 95.12 82 VAL A O 1
ATOM 646 N N . PRO A 1 83 ? -17.962 -6.977 22.244 1.00 94.25 83 PRO A N 1
ATOM 647 C CA . PRO A 1 83 ? -17.609 -5.617 21.822 1.00 94.25 83 PRO A CA 1
ATOM 648 C C . PRO A 1 83 ? -16.423 -5.039 22.630 1.00 94.25 83 PRO A C 1
ATOM 650 O O . PRO A 1 83 ? -16.036 -5.601 23.666 1.00 94.25 83 PRO A O 1
ATOM 653 N N . PRO A 1 84 ? -15.824 -3.916 22.188 1.00 95.00 84 PRO A N 1
ATOM 654 C CA . PRO A 1 84 ? -14.837 -3.193 22.980 1.00 95.00 84 PRO A CA 1
ATOM 655 C C . PRO A 1 84 ? -15.396 -2.811 24.357 1.00 95.00 84 PRO A C 1
ATOM 657 O O . PRO A 1 84 ? -16.579 -2.506 24.513 1.00 95.00 84 PRO A O 1
ATOM 660 N N . ASN A 1 85 ? -14.549 -2.845 25.382 1.00 95.38 85 ASN A N 1
ATOM 661 C CA . ASN A 1 85 ? -14.947 -2.469 26.735 1.00 95.38 85 ASN A CA 1
ATOM 662 C C . ASN A 1 85 ? -15.030 -0.939 26.888 1.00 95.38 85 ASN A C 1
ATOM 664 O O . ASN A 1 85 ? -14.588 -0.174 26.031 1.00 95.38 85 ASN A O 1
ATOM 668 N N . LYS A 1 86 ? -15.569 -0.474 28.022 1.00 93.81 86 LYS A N 1
ATOM 669 C CA . LYS A 1 86 ? -15.756 0.961 28.294 1.00 93.81 86 LYS A CA 1
ATOM 670 C C . LYS A 1 86 ? -14.458 1.766 28.150 1.00 93.81 86 LYS A C 1
ATOM 672 O O . LYS A 1 86 ? -14.477 2.850 27.575 1.00 93.81 86 LYS A O 1
ATOM 677 N N . THR A 1 87 ? -13.336 1.237 28.633 1.00 95.06 87 THR A N 1
ATOM 678 C CA . THR A 1 87 ? -12.036 1.912 28.533 1.00 95.06 87 THR A CA 1
ATOM 679 C C . THR A 1 87 ? -11.623 2.080 27.073 1.00 95.06 87 THR A C 1
ATOM 681 O O . THR A 1 87 ? -11.300 3.192 26.659 1.00 95.06 87 THR A O 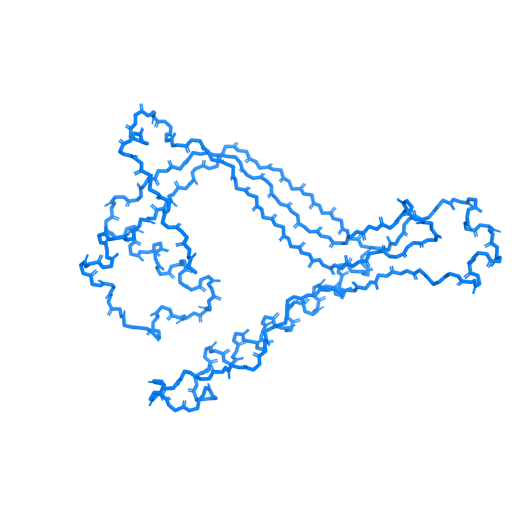1
ATOM 684 N N . GLU A 1 88 ? -11.711 1.023 26.266 1.00 94.12 88 GLU A N 1
ATOM 685 C CA . GLU A 1 88 ? -11.397 1.056 24.829 1.00 94.12 88 GLU A CA 1
ATOM 686 C C . GLU A 1 88 ? -12.300 2.043 24.074 1.00 94.12 88 GLU A C 1
ATOM 688 O O . GLU A 1 88 ? -11.802 2.852 23.287 1.00 94.12 88 GLU A O 1
ATOM 693 N N . MET A 1 89 ? -13.601 2.052 24.389 1.00 94.00 89 MET A N 1
ATOM 694 C CA . MET A 1 89 ? -14.577 2.974 23.796 1.00 94.00 89 MET A CA 1
ATOM 695 C C . MET A 1 89 ? -14.315 4.441 24.152 1.00 94.00 89 MET A C 1
ATOM 697 O O . MET A 1 89 ? -14.583 5.321 23.339 1.00 94.00 89 MET A O 1
ATOM 701 N N . THR A 1 90 ? -13.796 4.730 25.348 1.00 90.38 90 THR A N 1
ATOM 702 C CA . THR A 1 90 ? -13.489 6.113 25.772 1.00 90.38 90 THR A CA 1
ATOM 703 C C . THR A 1 90 ? -12.124 6.618 25.307 1.00 90.38 90 THR A C 1
ATOM 705 O O . THR A 1 90 ? -11.941 7.821 25.152 1.00 90.38 90 THR A O 1
ATOM 708 N N . THR A 1 91 ? -11.158 5.722 25.098 1.00 92.62 91 THR A N 1
ATOM 709 C CA . THR A 1 91 ? -9.767 6.088 24.770 1.00 92.62 91 THR A CA 1
ATOM 710 C C . THR A 1 91 ? -9.492 6.132 23.270 1.00 92.62 91 THR A C 1
ATOM 712 O O . THR A 1 91 ? -8.565 6.817 22.840 1.00 92.62 91 THR A O 1
ATOM 715 N N . THR A 1 92 ? -10.305 5.443 22.468 1.00 92.69 92 THR A N 1
ATOM 716 C CA . THR A 1 92 ? -10.183 5.415 21.006 1.00 92.69 92 THR A CA 1
ATOM 717 C C . THR A 1 92 ? -11.152 6.408 20.385 1.00 92.69 92 THR A C 1
ATOM 719 O O . THR A 1 92 ? -12.348 6.315 20.637 1.00 92.69 92 THR A O 1
ATOM 722 N N . GLN A 1 93 ? -10.676 7.318 19.536 1.00 94.12 93 GLN A N 1
ATOM 723 C CA . GLN A 1 93 ? -11.531 8.217 18.753 1.00 94.12 93 GLN A CA 1
ATOM 724 C C . GLN A 1 93 ? -11.557 7.777 17.290 1.00 94.12 93 GLN A C 1
ATOM 726 O O . GLN A 1 93 ? -10.530 7.379 16.743 1.00 94.12 93 GLN A O 1
ATOM 731 N N . ILE A 1 94 ? -12.730 7.866 16.665 1.00 95.31 94 ILE A N 1
ATOM 732 C CA . ILE A 1 94 ? -12.919 7.633 15.233 1.00 95.31 94 ILE A CA 1
ATOM 733 C C . ILE A 1 94 ? -13.238 8.971 14.576 1.00 95.31 94 ILE A C 1
ATOM 735 O O . ILE A 1 94 ? -14.003 9.768 15.122 1.00 95.31 94 ILE A O 1
ATOM 739 N N . LEU A 1 95 ? -12.646 9.205 13.407 1.00 95.44 95 LEU A N 1
ATOM 740 C CA . LEU A 1 95 ? -12.903 10.386 12.597 1.00 95.44 95 LEU A CA 1
ATOM 741 C C . LEU A 1 95 ? -13.701 9.999 11.357 1.00 95.44 95 LEU A C 1
ATOM 743 O O . LEU A 1 95 ? -13.294 9.119 10.599 1.00 95.44 95 LEU A O 1
ATOM 747 N N . ARG A 1 96 ? -14.805 10.707 11.129 1.00 95.06 96 ARG A N 1
ATOM 748 C CA . ARG A 1 96 ? -15.507 10.718 9.849 1.00 95.06 96 ARG A CA 1
ATOM 749 C C . ARG A 1 96 ? -15.012 11.911 9.052 1.00 95.06 96 ARG A C 1
ATOM 751 O O . ARG A 1 96 ? -15.075 13.036 9.543 1.00 95.06 96 ARG A O 1
ATOM 758 N N . VAL A 1 97 ? -14.553 11.668 7.831 1.00 95.00 97 VAL A N 1
ATOM 759 C CA . VAL A 1 97 ? -14.077 12.729 6.940 1.00 95.00 97 VAL A CA 1
ATOM 760 C C . VAL A 1 97 ? -15.064 12.912 5.800 1.00 95.00 97 VAL A C 1
ATOM 762 O O . VAL A 1 97 ? -15.276 11.996 5.006 1.00 95.00 97 VAL A O 1
ATOM 765 N N . THR A 1 98 ? -15.657 14.099 5.713 1.00 95.12 98 THR A N 1
ATOM 766 C CA . THR A 1 98 ? -16.446 14.508 4.550 1.00 95.12 98 THR A CA 1
ATOM 767 C C . THR A 1 98 ? -15.491 15.056 3.501 1.00 95.12 98 THR A C 1
ATOM 769 O O . THR A 1 98 ? -14.804 16.047 3.749 1.00 95.12 98 THR A O 1
ATOM 772 N N . LEU A 1 99 ? -15.421 14.403 2.343 1.00 94.81 99 LEU A N 1
ATOM 773 C CA . LEU A 1 99 ? -14.541 14.812 1.250 1.00 94.81 99 LEU A CA 1
ATOM 774 C C . LEU A 1 99 ? -15.159 15.965 0.454 1.00 94.81 99 LEU A C 1
ATOM 776 O O . LEU A 1 99 ? -16.340 15.917 0.117 1.00 94.81 99 LEU A O 1
ATOM 780 N N . ILE A 1 100 ? -14.344 16.963 0.115 1.00 96.50 100 ILE A N 1
ATOM 781 C CA . ILE A 1 100 ? -14.725 18.091 -0.753 1.00 96.50 100 ILE A CA 1
ATOM 782 C C . ILE A 1 100 ? -14.097 17.983 -2.142 1.00 96.50 100 ILE A C 1
ATOM 784 O O . ILE A 1 100 ? -14.676 18.427 -3.129 1.00 96.50 100 ILE A O 1
ATOM 788 N N . SER A 1 101 ? -12.903 17.398 -2.236 1.00 95.94 101 SER A N 1
ATOM 789 C CA . SER A 1 101 ? -12.216 17.187 -3.505 1.00 95.94 101 SER A CA 1
ATOM 790 C C . SER A 1 101 ? -11.247 16.017 -3.411 1.00 95.94 101 SER A C 1
ATOM 792 O O . SER A 1 101 ? -10.775 15.652 -2.331 1.00 95.94 101 SER A O 1
ATOM 794 N N . ALA A 1 102 ? -10.953 15.420 -4.561 1.00 96.88 102 ALA A N 1
ATOM 795 C CA . ALA A 1 102 ? -9.951 14.380 -4.693 1.00 96.88 102 ALA A CA 1
ATOM 796 C C . ALA A 1 102 ? -9.236 14.515 -6.038 1.00 96.88 102 ALA A C 1
ATOM 798 O O . ALA A 1 102 ? -9.861 14.825 -7.053 1.00 96.88 102 ALA A O 1
ATOM 799 N N . SER A 1 103 ? -7.934 14.255 -6.051 1.00 97.69 103 SER A N 1
ATOM 800 C CA . SER A 1 103 ? -7.142 14.095 -7.267 1.00 97.69 103 SER A CA 1
ATOM 801 C C . SER A 1 103 ? -6.371 12.785 -7.195 1.00 97.69 103 SER A C 1
ATOM 803 O O . SER A 1 103 ? -5.881 12.397 -6.136 1.00 97.69 103 SER A O 1
ATOM 805 N N . ALA A 1 104 ? -6.286 12.082 -8.321 1.00 97.94 104 ALA A N 1
ATOM 806 C CA . ALA A 1 104 ? -5.577 10.817 -8.418 1.00 97.94 104 ALA A CA 1
ATOM 807 C C . ALA A 1 104 ? -4.556 10.862 -9.551 1.00 97.94 104 ALA A C 1
ATOM 809 O O . ALA A 1 104 ? -4.762 11.536 -10.563 1.00 97.94 104 ALA A O 1
ATOM 810 N N . LYS A 1 105 ? -3.458 10.128 -9.382 1.00 98.00 105 LYS A N 1
ATOM 811 C CA . LYS A 1 105 ? -2.439 9.943 -10.411 1.00 98.00 105 LYS A CA 1
ATOM 812 C C . LYS A 1 105 ? -2.081 8.473 -10.507 1.00 98.00 105 LYS A C 1
ATOM 814 O O . LYS A 1 105 ? -1.815 7.822 -9.499 1.00 98.00 105 LYS A O 1
ATOM 819 N N . ILE A 1 106 ? -2.068 7.975 -11.733 1.00 97.69 106 ILE A N 1
ATOM 820 C CA . ILE A 1 106 ? -1.677 6.609 -12.051 1.00 97.69 106 ILE A CA 1
ATOM 821 C C . ILE A 1 106 ? -0.528 6.682 -13.045 1.00 97.69 106 ILE A C 1
ATOM 823 O O . ILE A 1 106 ? -0.578 7.461 -14.000 1.00 97.69 106 ILE A O 1
ATOM 827 N N . ARG A 1 107 ? 0.508 5.886 -12.799 1.00 97.12 107 ARG A N 1
ATOM 828 C CA . ARG A 1 107 ? 1.542 5.577 -13.779 1.00 97.12 107 ARG A CA 1
ATOM 829 C C . ARG A 1 107 ? 1.679 4.059 -13.854 1.00 97.12 107 ARG A C 1
ATOM 831 O O . ARG A 1 107 ? 1.946 3.428 -12.833 1.00 97.12 107 ARG A O 1
ATOM 838 N N . SER A 1 108 ? 1.502 3.513 -15.047 1.00 97.44 108 SER A N 1
ATOM 839 C CA . SER A 1 108 ? 1.719 2.108 -15.394 1.00 97.44 108 SER A CA 1
ATOM 840 C C . SER A 1 108 ? 2.550 2.011 -16.678 1.00 97.44 108 SER A C 1
ATOM 842 O O . SER A 1 108 ? 2.835 3.029 -17.319 1.00 97.44 108 SER A O 1
ATOM 844 N N . GLY A 1 109 ? 2.985 0.795 -17.000 1.00 96.50 109 GLY A N 1
ATOM 845 C CA . GLY A 1 109 ? 3.654 0.465 -18.250 1.00 96.50 109 GLY A CA 1
ATOM 846 C C . GLY A 1 109 ? 5.179 0.632 -18.271 1.00 96.50 109 GLY A C 1
ATOM 847 O O . GLY A 1 109 ? 5.810 0.852 -17.223 1.00 96.50 109 GLY A O 1
ATOM 848 N N . PRO A 1 110 ? 5.787 0.468 -19.463 1.00 97.19 110 PRO A N 1
ATOM 849 C CA . PRO A 1 110 ? 7.235 0.417 -19.667 1.00 97.19 110 PRO A CA 1
ATOM 850 C C . PRO A 1 110 ? 7.929 1.789 -19.522 1.00 97.19 110 PRO A C 1
ATOM 852 O O . PRO A 1 110 ? 7.275 2.827 -19.364 1.00 97.19 110 PRO A O 1
ATOM 855 N N . PRO A 1 111 ? 9.277 1.833 -19.560 1.00 97.12 111 PRO A N 1
ATOM 856 C CA . PRO A 1 111 ? 10.003 3.090 -19.748 1.00 97.12 111 PRO A CA 1
ATOM 857 C C . PRO A 1 111 ? 9.629 3.759 -21.080 1.00 97.12 111 PRO A C 1
ATOM 859 O O . PRO A 1 111 ? 9.311 3.092 -22.064 1.00 97.12 111 PRO A O 1
ATOM 862 N N . HIS A 1 112 ? 9.695 5.091 -21.110 1.00 95.25 112 HIS A N 1
ATOM 863 C CA . HIS A 1 112 ? 9.524 5.888 -22.323 1.00 95.25 112 HIS A CA 1
ATOM 864 C C . HIS A 1 112 ? 10.829 6.626 -22.614 1.00 95.25 112 HIS A C 1
ATOM 866 O O . HIS A 1 112 ? 11.075 7.693 -22.056 1.00 95.25 112 HIS A O 1
ATOM 872 N N . ASP A 1 113 ? 11.677 6.013 -23.437 1.00 97.19 113 ASP A N 1
ATOM 873 C CA . ASP A 1 113 ? 12.986 6.554 -23.794 1.00 97.19 113 ASP A CA 1
ATOM 874 C C . ASP A 1 113 ? 12.941 7.456 -25.029 1.00 97.19 113 ASP A C 1
ATOM 876 O O . ASP A 1 113 ? 12.122 7.282 -25.937 1.00 97.19 113 ASP A O 1
ATOM 880 N N . ASP A 1 114 ? 13.860 8.419 -25.079 1.00 96.81 114 ASP A N 1
ATOM 881 C CA . ASP A 1 114 ? 13.928 9.371 -26.177 1.00 96.81 114 ASP A CA 1
ATOM 882 C C . ASP A 1 114 ? 14.378 8.705 -27.482 1.00 96.81 114 ASP A C 1
ATOM 884 O O . ASP A 1 114 ? 15.231 7.817 -27.529 1.00 96.81 114 ASP A O 1
ATOM 888 N N . ARG A 1 115 ? 13.854 9.205 -28.608 1.00 97.12 115 ARG A N 1
ATOM 889 C CA . ARG A 1 115 ? 14.135 8.644 -29.944 1.00 97.12 115 ARG A CA 1
ATOM 890 C C . ARG A 1 115 ? 15.614 8.626 -30.332 1.00 97.12 115 ARG A C 1
ATOM 892 O O . ARG A 1 115 ? 15.971 7.868 -31.228 1.00 97.12 115 ARG A O 1
ATOM 899 N N . HIS A 1 116 ? 16.439 9.501 -29.762 1.00 96.62 116 HIS A N 1
ATOM 900 C CA . HIS A 1 116 ? 17.867 9.542 -30.070 1.00 96.62 116 HIS A CA 1
ATOM 901 C C . HIS A 1 116 ? 18.633 8.442 -29.320 1.00 96.62 116 HIS A C 1
ATOM 903 O O . HIS A 1 116 ? 19.404 7.733 -29.959 1.00 96.62 116 HIS A O 1
ATOM 909 N N . ASP A 1 117 ? 18.323 8.217 -28.039 1.00 97.12 117 ASP A N 1
ATOM 910 C CA . ASP A 1 117 ? 18.859 7.109 -27.237 1.00 97.12 117 ASP A CA 1
ATOM 911 C C . ASP A 1 117 ? 18.441 5.752 -27.813 1.00 97.12 117 ASP A C 1
ATOM 913 O O . ASP A 1 117 ? 19.241 4.825 -27.903 1.00 97.12 117 ASP A O 1
ATOM 917 N N . LEU A 1 118 ? 17.203 5.648 -28.314 1.00 97.06 118 LEU A N 1
ATOM 918 C CA . LEU A 1 118 ? 16.710 4.442 -28.988 1.00 97.06 118 LEU A CA 1
ATOM 919 C C . LEU A 1 118 ? 17.447 4.109 -30.301 1.00 97.06 118 LEU A C 1
ATOM 921 O O . LEU A 1 118 ? 17.342 2.981 -30.785 1.00 97.06 118 LEU A O 1
ATOM 925 N N . LYS A 1 119 ? 18.164 5.068 -30.899 1.00 97.88 119 LYS A N 1
ATOM 926 C CA . LYS A 1 119 ? 18.998 4.851 -32.096 1.00 97.88 119 LYS A CA 1
ATOM 927 C C . LYS A 1 119 ? 20.454 4.534 -31.754 1.00 97.88 119 LYS A C 1
ATOM 929 O O . LYS A 1 119 ? 21.209 4.168 -32.653 1.00 97.88 119 LYS A O 1
ATOM 934 N N . ASP A 1 120 ? 20.860 4.694 -30.497 1.00 97.69 120 ASP A N 1
ATOM 935 C CA . ASP A 1 120 ? 22.191 4.313 -30.041 1.00 97.69 120 ASP A CA 1
ATOM 936 C C . ASP A 1 120 ? 22.210 2.811 -29.725 1.00 97.69 120 ASP A C 1
ATOM 938 O O . ASP A 1 120 ? 21.903 2.366 -28.619 1.00 97.69 120 ASP A O 1
ATOM 942 N N . GLU A 1 121 ? 22.561 2.006 -30.729 1.00 97.75 121 GLU A N 1
ATOM 943 C CA . GLU A 1 121 ? 22.633 0.547 -30.585 1.00 97.75 121 GLU A CA 1
ATOM 944 C C . GLU A 1 121 ? 23.633 0.117 -29.501 1.00 97.75 121 GLU A C 1
ATOM 946 O O . GLU A 1 121 ? 23.356 -0.814 -28.749 1.00 97.75 121 GLU A O 1
ATOM 951 N N . LYS A 1 122 ? 24.750 0.839 -29.319 1.00 97.81 122 LYS A N 1
ATOM 952 C CA . LYS A 1 122 ? 25.730 0.499 -28.271 1.00 97.81 122 LYS A CA 1
ATOM 953 C C . LYS A 1 122 ? 25.146 0.703 -26.878 1.00 97.81 122 LYS A C 1
ATOM 955 O O . LYS A 1 122 ? 25.427 -0.083 -25.971 1.00 97.81 122 LYS A O 1
ATOM 960 N N . LEU A 1 123 ? 24.354 1.760 -26.698 1.00 97.44 123 LEU A N 1
ATOM 961 C CA . LEU A 1 123 ? 23.643 2.008 -25.447 1.00 97.44 123 LEU A CA 1
ATOM 962 C C . LEU A 1 123 ? 22.616 0.900 -25.179 1.00 97.44 123 LEU A C 1
ATOM 964 O O . LEU A 1 123 ? 22.569 0.375 -24.068 1.00 97.44 123 LEU A O 1
ATOM 968 N N . ARG A 1 124 ? 21.845 0.502 -26.195 1.00 97.69 124 ARG A N 1
ATOM 969 C CA . ARG A 1 124 ? 20.806 -0.538 -26.076 1.00 97.69 124 ARG A CA 1
ATOM 970 C C . ARG A 1 124 ? 21.367 -1.940 -25.851 1.00 97.69 124 ARG A C 1
ATOM 972 O O . ARG A 1 124 ? 20.758 -2.722 -25.131 1.00 97.69 124 ARG A O 1
ATOM 979 N N . GLU A 1 125 ? 22.531 -2.251 -26.414 1.00 97.75 125 GLU A N 1
ATOM 980 C CA . GLU A 1 125 ? 23.238 -3.513 -26.163 1.00 97.75 125 GLU A CA 1
ATOM 981 C C . GLU A 1 125 ? 23.808 -3.588 -24.739 1.00 97.75 125 GLU A C 1
ATOM 983 O O . GLU A 1 125 ? 23.897 -4.669 -24.155 1.00 97.75 125 GLU A O 1
ATOM 988 N N . LYS A 1 126 ? 24.198 -2.443 -24.164 1.00 97.75 126 LYS A N 1
ATOM 989 C CA . LYS A 1 126 ? 24.817 -2.370 -22.833 1.00 97.75 126 LYS A CA 1
ATOM 990 C C . LYS A 1 126 ? 23.805 -2.213 -21.695 1.00 97.75 126 LYS A C 1
ATOM 992 O O . LYS A 1 126 ? 24.110 -2.596 -20.563 1.00 97.75 126 LYS A O 1
ATOM 997 N N . THR A 1 127 ? 22.636 -1.638 -21.966 1.00 98.12 127 THR A N 1
ATOM 998 C CA . THR A 1 127 ? 21.678 -1.221 -20.936 1.00 98.12 127 THR A CA 1
ATOM 999 C C . THR A 1 127 ? 20.379 -2.009 -21.041 1.00 98.12 127 THR A C 1
ATOM 1001 O O . THR A 1 127 ? 19.630 -1.884 -22.005 1.00 98.12 127 THR A O 1
ATOM 1004 N N . TRP A 1 128 ? 20.078 -2.791 -20.004 1.00 98.00 128 TRP A N 1
ATOM 1005 C CA . TRP A 1 128 ? 18.769 -3.421 -19.859 1.00 98.00 128 TRP A CA 1
ATOM 1006 C C . TRP A 1 128 ? 17.716 -2.381 -19.463 1.00 98.00 128 TRP A C 1
ATOM 1008 O O . TRP A 1 128 ? 17.949 -1.576 -18.560 1.00 98.00 128 TRP A O 1
ATOM 1018 N N . ILE A 1 129 ? 16.545 -2.444 -20.098 1.00 97.88 129 ILE A N 1
ATOM 1019 C CA . ILE A 1 129 ? 15.386 -1.605 -19.785 1.00 97.88 129 ILE A CA 1
ATOM 1020 C C . ILE A 1 129 ? 14.156 -2.468 -19.543 1.00 97.88 129 ILE A C 1
ATOM 1022 O O . ILE A 1 129 ? 14.011 -3.548 -20.119 1.00 97.88 129 ILE A O 1
ATOM 1026 N N . GLY A 1 130 ? 13.252 -1.981 -18.705 1.00 98.00 130 GLY A N 1
ATOM 1027 C CA . GLY A 1 130 ? 12.032 -2.694 -18.371 1.00 98.00 130 GLY A CA 1
ATOM 1028 C C . GLY A 1 130 ? 11.448 -2.242 -17.047 1.00 98.00 130 GLY A C 1
ATOM 1029 O O . GLY A 1 130 ? 11.767 -1.176 -16.522 1.00 98.00 130 GLY A O 1
ATOM 1030 N N . VAL A 1 131 ? 10.571 -3.070 -16.499 1.00 98.50 131 VAL A N 1
ATOM 1031 C CA . VAL A 1 131 ? 9.913 -2.815 -15.220 1.00 98.50 131 VAL A CA 1
ATOM 1032 C C . VAL A 1 131 ? 10.271 -3.936 -14.258 1.00 98.50 131 VAL A C 1
ATOM 1034 O O . VAL A 1 131 ? 10.318 -5.101 -14.647 1.00 98.50 131 VAL A O 1
ATOM 1037 N N . LEU A 1 132 ? 10.511 -3.579 -13.001 1.00 98.19 132 LEU A N 1
ATOM 1038 C CA . LEU A 1 132 ? 10.564 -4.501 -11.875 1.00 98.19 132 LEU A CA 1
ATOM 1039 C C . LEU A 1 132 ? 9.230 -4.388 -11.125 1.00 98.19 132 LEU A C 1
ATOM 1041 O O . LEU A 1 132 ? 9.073 -3.443 -10.343 1.00 98.19 132 LEU A O 1
ATOM 1045 N N . PRO A 1 133 ? 8.253 -5.285 -11.370 1.00 97.88 133 PRO A N 1
ATOM 1046 C CA . PRO A 1 133 ? 6.999 -5.292 -10.629 1.00 97.88 133 PRO A CA 1
ATOM 1047 C C . PRO A 1 133 ? 7.261 -5.443 -9.133 1.00 97.88 133 PRO A C 1
ATOM 1049 O O . PRO A 1 133 ? 8.103 -6.245 -8.719 1.00 97.88 133 PRO A O 1
ATOM 1052 N N . ALA A 1 134 ? 6.529 -4.693 -8.318 1.00 97.44 134 ALA A N 1
ATOM 1053 C CA . ALA A 1 134 ? 6.646 -4.744 -6.871 1.00 97.44 134 ALA A CA 1
ATOM 1054 C C . ALA A 1 134 ? 5.266 -4.816 -6.224 1.00 97.44 134 ALA A C 1
ATOM 1056 O O . ALA A 1 134 ? 4.334 -4.124 -6.620 1.00 97.44 134 ALA A O 1
ATOM 1057 N N . SER A 1 135 ? 5.148 -5.652 -5.199 1.00 96.56 135 SER A N 1
ATOM 1058 C CA . SER A 1 135 ? 3.930 -5.800 -4.410 1.00 96.56 135 SER A CA 1
ATOM 1059 C C . SER A 1 135 ? 4.269 -6.071 -2.948 1.00 96.56 135 SER A C 1
ATOM 1061 O O . SER A 1 135 ? 5.372 -6.514 -2.618 1.00 96.56 135 SER A O 1
ATOM 1063 N N . ILE A 1 136 ? 3.313 -5.803 -2.059 1.00 95.38 136 ILE A N 1
ATOM 1064 C CA . ILE A 1 136 ? 3.418 -6.202 -0.654 1.00 95.38 136 ILE A CA 1
ATOM 1065 C C . ILE A 1 136 ? 3.270 -7.721 -0.572 1.00 95.38 136 ILE A C 1
ATOM 1067 O O . ILE A 1 136 ? 2.296 -8.280 -1.073 1.00 95.38 136 ILE A O 1
ATOM 1071 N N . GLN A 1 137 ? 4.220 -8.368 0.101 1.00 96.56 137 GLN A N 1
ATOM 1072 C CA . GLN A 1 137 ? 4.165 -9.789 0.427 1.00 96.56 137 GLN A CA 1
ATOM 1073 C C . GLN A 1 137 ? 4.046 -9.963 1.939 1.00 96.56 137 GLN A C 1
ATOM 1075 O O . GLN A 1 137 ? 4.932 -9.570 2.701 1.00 96.56 137 GLN A O 1
ATOM 1080 N N . TYR A 1 138 ? 2.946 -10.569 2.371 1.00 96.12 138 TYR A N 1
ATOM 1081 C CA . TYR A 1 138 ? 2.758 -11.014 3.743 1.00 96.12 138 TYR A CA 1
ATOM 1082 C C . TYR A 1 138 ? 3.505 -12.333 3.944 1.00 96.12 138 TYR A C 1
ATOM 1084 O O . TYR A 1 138 ? 3.277 -13.309 3.226 1.00 96.12 138 TYR A O 1
ATOM 1092 N N . GLY A 1 139 ? 4.416 -12.351 4.916 1.00 95.69 139 GLY A N 1
ATOM 1093 C CA . GLY A 1 139 ? 5.156 -13.552 5.295 1.00 95.69 139 GLY A CA 1
ATOM 1094 C C . GLY A 1 139 ? 4.300 -14.571 6.052 1.00 95.69 139 GLY A C 1
ATOM 1095 O O . GLY A 1 139 ? 3.128 -14.340 6.355 1.00 95.69 139 GLY A O 1
ATOM 1096 N N . ALA A 1 140 ? 4.915 -15.704 6.398 1.00 93.50 140 ALA A N 1
ATOM 1097 C CA . ALA A 1 140 ? 4.288 -16.692 7.271 1.00 93.50 140 ALA A CA 1
ATOM 1098 C C . ALA A 1 140 ? 3.967 -16.069 8.649 1.00 93.50 140 ALA A C 1
ATOM 1100 O O . ALA A 1 140 ? 4.838 -15.400 9.215 1.00 93.50 140 ALA A O 1
ATOM 1101 N N . PRO A 1 141 ? 2.757 -16.274 9.210 1.00 94.12 141 PRO A N 1
ATOM 1102 C CA . PRO A 1 141 ? 2.414 -15.734 10.521 1.00 94.12 141 PRO A CA 1
ATOM 1103 C C . PRO A 1 141 ? 3.336 -16.269 11.621 1.00 94.12 141 PRO A C 1
ATOM 1105 O O . PRO A 1 141 ? 3.600 -17.468 11.698 1.00 94.12 141 PRO A O 1
ATOM 1108 N N . ILE A 1 142 ? 3.785 -15.375 12.500 1.00 94.56 142 ILE A N 1
ATOM 1109 C CA . ILE A 1 142 ? 4.625 -15.710 13.652 1.00 94.56 142 ILE A CA 1
ATOM 1110 C C . ILE A 1 142 ? 3.764 -15.601 14.909 1.00 94.56 142 ILE A C 1
ATOM 1112 O O . ILE A 1 142 ? 3.204 -14.542 15.196 1.00 94.56 142 ILE A O 1
ATOM 1116 N N . ALA A 1 143 ? 3.635 -16.702 15.648 1.00 95.62 143 ALA A N 1
ATOM 1117 C CA . ALA A 1 143 ? 2.842 -16.737 16.869 1.00 95.62 143 ALA A CA 1
ATOM 1118 C C . ALA A 1 143 ? 3.523 -15.958 18.008 1.00 95.62 143 ALA A C 1
ATOM 1120 O O . ALA A 1 143 ? 4.734 -16.049 18.206 1.00 95.62 143 ALA A O 1
ATOM 1121 N N . SER A 1 144 ? 2.720 -15.229 18.788 1.00 96.50 144 SER A N 1
ATOM 1122 C CA . SER A 1 144 ? 3.160 -14.660 20.068 1.00 96.50 144 SER A CA 1
ATOM 1123 C C . SER A 1 144 ? 3.451 -15.780 21.081 1.00 96.50 144 SER A C 1
ATOM 1125 O O . SER A 1 144 ? 2.738 -16.787 21.055 1.00 96.50 144 SER A O 1
ATOM 1127 N N . PRO A 1 145 ? 4.402 -15.603 22.022 1.00 97.31 145 PRO A N 1
ATOM 1128 C CA . PRO A 1 145 ? 4.580 -16.513 23.158 1.00 97.31 145 PRO A CA 1
ATOM 1129 C C . PRO A 1 145 ? 3.298 -16.759 23.972 1.00 97.31 145 PRO A C 1
ATOM 1131 O O . PRO A 1 145 ? 3.123 -17.838 24.529 1.00 97.31 145 PRO A O 1
ATOM 1134 N N . ASP A 1 146 ? 2.378 -15.790 23.999 1.00 96.88 146 ASP A N 1
ATOM 1135 C CA . ASP A 1 146 ? 1.093 -15.903 24.701 1.00 96.88 146 ASP A CA 1
ATOM 1136 C C . ASP A 1 146 ? -0.007 -16.586 23.868 1.00 96.88 146 ASP A C 1
ATOM 1138 O O . ASP A 1 146 ? -1.145 -16.719 24.327 1.00 96.88 146 ASP A O 1
ATOM 1142 N N . ASN A 1 147 ? 0.285 -17.009 22.631 1.00 95.69 147 ASN A N 1
ATOM 1143 C CA . ASN A 1 147 ? -0.704 -17.667 21.785 1.00 95.69 147 ASN A CA 1
ATOM 1144 C C . ASN A 1 147 ? -1.076 -19.042 22.353 1.00 95.69 147 ASN A C 1
ATOM 1146 O O . ASN A 1 147 ? -0.288 -19.985 22.326 1.00 95.69 147 ASN A O 1
ATOM 1150 N N . ARG A 1 148 ? -2.327 -19.166 22.797 1.00 95.25 148 ARG A N 1
ATOM 1151 C CA . ARG A 1 148 ? -2.919 -20.432 23.255 1.00 95.25 148 ARG A CA 1
ATOM 1152 C C . ARG A 1 148 ? -3.926 -21.018 22.265 1.00 95.25 148 ARG A C 1
ATOM 1154 O O . ARG A 1 148 ? -4.488 -22.071 22.536 1.00 95.25 148 ARG A O 1
ATOM 1161 N N . ALA A 1 149 ? -4.156 -20.359 21.130 1.00 91.94 149 ALA A N 1
ATOM 1162 C CA . ALA A 1 149 ? -5.172 -20.734 20.146 1.00 91.94 149 ALA A CA 1
ATOM 1163 C C . ALA A 1 149 ? -4.690 -21.787 19.126 1.00 91.94 149 ALA A C 1
ATOM 1165 O O . ALA A 1 149 ? -5.336 -21.983 18.099 1.00 91.94 149 ALA A O 1
ATOM 1166 N N . GLY A 1 150 ? -3.563 -22.452 19.396 1.00 91.44 150 GLY A N 1
ATOM 1167 C CA . GLY A 1 150 ? -2.984 -23.464 18.516 1.00 91.44 150 GLY A CA 1
ATOM 1168 C C . GLY A 1 150 ? -2.271 -22.885 17.290 1.00 91.44 150 GLY A C 1
ATOM 1169 O O . GLY A 1 150 ? -1.844 -21.727 17.279 1.00 91.44 150 GLY A O 1
ATOM 1170 N N . ASP A 1 151 ? -2.101 -23.733 16.275 1.00 90.62 151 ASP A N 1
ATOM 1171 C CA . ASP A 1 151 ? -1.436 -23.395 15.012 1.00 90.62 151 ASP A CA 1
ATOM 1172 C C . ASP A 1 151 ? -2.317 -22.451 14.176 1.00 90.62 151 ASP A C 1
ATOM 1174 O O . ASP A 1 151 ? -3.512 -22.684 14.011 1.00 90.62 151 ASP A O 1
ATOM 1178 N N . VAL A 1 152 ? -1.724 -21.412 13.582 1.00 90.31 152 VAL A N 1
ATOM 1179 C CA . VAL A 1 152 ? -2.420 -20.476 12.683 1.00 90.31 152 VAL A CA 1
ATOM 1180 C C . VAL A 1 152 ? -3.116 -21.179 11.512 1.00 90.31 152 VAL A C 1
ATOM 1182 O O . VAL A 1 152 ? -4.097 -20.663 10.986 1.00 90.31 152 VAL A O 1
ATOM 1185 N N . LYS A 1 153 ? -2.666 -22.378 11.124 1.00 87.81 153 LYS A N 1
ATOM 1186 C CA . LYS A 1 153 ? -3.311 -23.190 10.081 1.00 87.81 153 LYS A CA 1
ATOM 1187 C C . LYS A 1 153 ? -4.761 -23.560 10.397 1.00 87.81 153 LYS A C 1
ATOM 1189 O O . LYS A 1 153 ? -5.512 -23.830 9.467 1.00 87.81 153 LYS A O 1
ATOM 1194 N N . THR A 1 154 ? -5.161 -23.568 11.669 1.00 85.88 154 THR A N 1
ATOM 1195 C CA . THR A 1 154 ? -6.558 -23.809 12.065 1.00 85.88 154 THR A CA 1
ATOM 1196 C C . THR A 1 154 ? -7.409 -22.535 12.047 1.00 85.88 154 THR A C 1
ATOM 1198 O O . THR A 1 154 ? -8.595 -22.595 12.350 1.00 85.88 154 THR A O 1
ATOM 1201 N N . HIS A 1 155 ? -6.822 -21.380 11.708 1.00 91.50 155 HIS A N 1
ATOM 1202 C CA . HIS A 1 155 ? -7.483 -20.075 11.640 1.00 91.50 155 HIS A CA 1
ATOM 1203 C C . HIS A 1 155 ? -7.602 -19.634 10.179 1.00 91.50 155 HIS A C 1
ATOM 1205 O O . HIS A 1 155 ? -6.789 -18.856 9.674 1.00 91.50 155 HIS A O 1
ATOM 1211 N N . GLU A 1 156 ? -8.627 -20.151 9.494 1.00 91.38 156 GLU A N 1
ATOM 1212 C CA . GLU A 1 156 ? -8.806 -20.005 8.042 1.00 91.38 156 GLU A CA 1
ATOM 1213 C C . GLU A 1 156 ? -8.779 -18.544 7.570 1.00 91.38 156 GLU A C 1
ATOM 1215 O O . GLU A 1 156 ? -8.114 -18.246 6.581 1.00 91.38 156 GLU A O 1
ATOM 1220 N N . HIS A 1 157 ? -9.400 -17.614 8.307 1.00 92.56 157 HIS A N 1
ATOM 1221 C CA . HIS A 1 157 ? -9.426 -16.192 7.936 1.00 92.56 157 HIS A CA 1
ATOM 1222 C C . HIS A 1 157 ? -8.018 -15.588 7.765 1.00 92.56 157 HIS A C 1
ATOM 1224 O O . HIS A 1 157 ? -7.794 -14.787 6.860 1.00 92.56 157 HIS A O 1
ATOM 1230 N N . ILE A 1 158 ? -7.038 -16.011 8.576 1.00 94.81 158 ILE A N 1
ATOM 1231 C CA . ILE A 1 158 ? -5.652 -15.517 8.499 1.00 94.81 158 ILE A CA 1
ATOM 1232 C C . ILE A 1 158 ? -4.933 -16.133 7.299 1.00 94.81 158 ILE A C 1
ATOM 1234 O O . ILE A 1 158 ? -4.256 -15.430 6.545 1.00 94.81 158 ILE A O 1
ATOM 1238 N N . VAL A 1 159 ? -5.074 -17.447 7.115 1.00 93.69 159 VAL A N 1
ATOM 1239 C CA . VAL A 1 159 ? -4.419 -18.179 6.020 1.00 93.69 159 VAL A CA 1
ATOM 1240 C C . VAL A 1 159 ? -4.939 -17.695 4.666 1.00 93.69 159 VAL A C 1
ATOM 1242 O O . VAL A 1 159 ? -4.144 -17.407 3.765 1.00 93.69 159 VAL A O 1
ATOM 1245 N N . SER A 1 160 ? -6.259 -17.560 4.539 1.00 93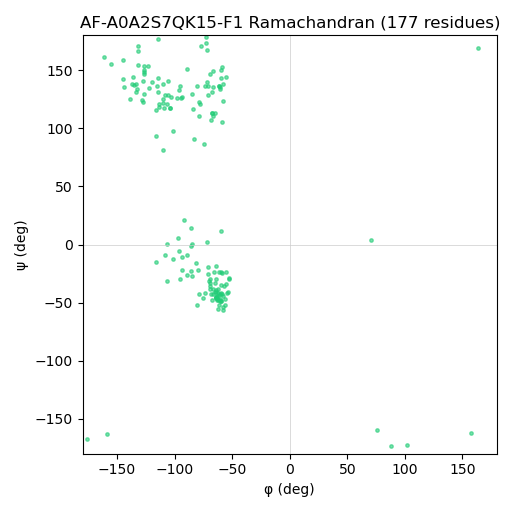.88 160 SER A N 1
ATOM 1246 C CA . SER A 1 160 ? -6.922 -17.057 3.337 1.00 93.88 160 SER A CA 1
ATOM 1247 C C . SER A 1 160 ? -6.518 -15.617 3.044 1.00 93.88 160 SER A C 1
ATOM 1249 O O . SER A 1 160 ? -6.130 -15.336 1.912 1.00 93.88 160 SER A O 1
ATOM 1251 N N . PHE A 1 161 ? -6.473 -14.743 4.057 1.00 95.31 161 PHE A N 1
ATOM 1252 C CA . PHE A 1 161 ? -6.008 -13.366 3.893 1.00 95.31 161 PHE A CA 1
ATOM 1253 C C . PHE A 1 161 ? -4.590 -13.296 3.308 1.00 95.31 161 PHE A C 1
ATOM 1255 O O . PHE A 1 161 ? -4.378 -12.625 2.299 1.00 95.31 161 PHE A O 1
ATOM 1262 N N . VAL A 1 162 ? -3.618 -14.010 3.893 1.00 96.06 162 VAL A N 1
ATOM 1263 C CA . VAL A 1 162 ? -2.223 -13.993 3.406 1.00 96.06 162 VAL A CA 1
ATOM 1264 C C . VAL A 1 162 ? -2.154 -14.483 1.961 1.00 96.06 162 VAL A C 1
ATOM 1266 O O . VAL A 1 162 ? -1.561 -13.824 1.105 1.00 96.06 162 VAL A O 1
ATOM 1269 N N . LYS A 1 163 ? -2.795 -15.621 1.670 1.00 95.62 163 LYS A N 1
ATOM 1270 C CA . LYS A 1 163 ? -2.805 -16.216 0.330 1.00 95.62 163 LYS A CA 1
ATOM 1271 C C . LYS A 1 163 ? -3.423 -15.273 -0.701 1.00 95.62 163 LYS A C 1
ATOM 1273 O O . LYS A 1 163 ? -2.845 -15.067 -1.768 1.00 95.62 163 LYS A O 1
ATOM 1278 N N . GLU A 1 164 ? -4.587 -14.714 -0.395 1.00 96.19 164 GLU A N 1
ATOM 1279 C CA . GLU A 1 164 ? -5.324 -13.848 -1.307 1.00 96.19 164 GLU A CA 1
ATOM 1280 C C . GLU A 1 164 ? -4.592 -12.526 -1.544 1.00 96.19 164 GLU A C 1
ATOM 1282 O O . GLU A 1 164 ? -4.397 -12.144 -2.699 1.00 96.19 164 GLU A O 1
ATOM 1287 N N . LYS A 1 165 ? -4.121 -11.848 -0.488 1.00 96.19 165 LYS A N 1
ATOM 1288 C CA . LYS A 1 165 ? -3.403 -10.574 -0.640 1.00 96.19 165 LYS A CA 1
ATOM 1289 C C . LYS A 1 165 ? -2.109 -10.740 -1.426 1.00 96.19 165 LYS A C 1
ATOM 1291 O O . LYS A 1 165 ? -1.850 -9.926 -2.311 1.00 96.19 165 LYS A O 1
ATOM 1296 N N . ASN A 1 166 ? -1.349 -11.806 -1.174 1.00 97.31 166 ASN A N 1
ATOM 1297 C CA . ASN A 1 166 ? -0.124 -12.088 -1.923 1.00 97.31 166 ASN A CA 1
ATOM 1298 C C . ASN A 1 166 ? -0.417 -12.398 -3.397 1.00 97.31 166 ASN A C 1
ATOM 1300 O O . ASN A 1 166 ? 0.301 -11.908 -4.271 1.00 97.31 166 ASN A O 1
ATOM 1304 N N . LYS A 1 167 ? -1.483 -13.162 -3.683 1.00 97.19 167 LYS A N 1
ATOM 1305 C CA . LYS A 1 167 ? -1.923 -13.454 -5.055 1.00 97.19 167 LYS A CA 1
ATOM 1306 C C . LYS A 1 167 ? -2.336 -12.175 -5.788 1.00 97.19 167 LYS A C 1
ATOM 1308 O O . LYS A 1 167 ? -1.771 -11.868 -6.834 1.00 97.19 167 LYS A O 1
ATOM 1313 N N . ILE A 1 168 ? -3.271 -11.412 -5.219 1.00 96.00 168 ILE A N 1
ATOM 1314 C CA . ILE A 1 168 ? -3.799 -10.182 -5.829 1.00 96.00 168 ILE A CA 1
ATOM 1315 C C . ILE A 1 168 ? -2.688 -9.145 -6.014 1.00 96.00 168 ILE A C 1
ATOM 1317 O O . ILE A 1 168 ? -2.623 -8.498 -7.058 1.00 96.00 168 ILE A O 1
ATOM 1321 N N . GLY A 1 169 ? -1.822 -8.967 -5.011 1.00 95.00 169 GLY A N 1
ATOM 1322 C CA . GLY A 1 169 ? -0.687 -8.049 -5.090 1.00 95.00 169 GLY A CA 1
ATOM 1323 C C . GLY A 1 169 ? 0.271 -8.430 -6.217 1.00 95.00 169 GLY A C 1
ATOM 1324 O O . GLY A 1 169 ? 0.620 -7.578 -7.035 1.00 95.00 169 GLY A O 1
ATOM 1325 N N . GLY A 1 170 ? 0.629 -9.715 -6.305 1.00 95.56 170 GLY A N 1
ATOM 1326 C CA . GLY A 1 170 ? 1.469 -10.242 -7.378 1.00 95.56 170 GLY A CA 1
ATOM 1327 C C . GLY A 1 170 ? 0.865 -9.992 -8.759 1.00 95.56 170 GLY A C 1
ATOM 1328 O O . GLY A 1 170 ? 1.486 -9.321 -9.582 1.00 95.56 170 GLY A O 1
ATOM 1329 N N . GLU A 1 171 ? -0.370 -10.447 -8.986 1.00 96.44 171 GLU A N 1
ATOM 1330 C CA . GLU A 1 171 ? -1.073 -10.306 -10.271 1.00 96.44 171 GLU A CA 1
ATOM 1331 C C . GLU A 1 171 ? -1.204 -8.837 -10.702 1.00 96.44 171 GLU A C 1
ATOM 1333 O O . GLU A 1 171 ? -0.917 -8.502 -11.852 1.00 96.44 171 GLU A O 1
ATOM 1338 N N . ARG A 1 172 ? -1.569 -7.937 -9.779 1.00 94.25 172 ARG A N 1
ATOM 1339 C CA . ARG A 1 172 ? -1.716 -6.504 -10.083 1.00 94.25 172 ARG A CA 1
ATOM 1340 C C . ARG A 1 172 ? -0.400 -5.827 -10.430 1.00 94.25 172 ARG A C 1
ATOM 1342 O O . ARG A 1 172 ? -0.379 -5.035 -11.364 1.00 94.25 172 ARG A O 1
ATOM 1349 N N . SER A 1 173 ? 0.677 -6.120 -9.701 1.00 94.31 173 SER A N 1
ATOM 1350 C CA . SER A 1 173 ? 1.981 -5.508 -9.987 1.00 94.31 173 SER A CA 1
ATOM 1351 C C . SER A 1 173 ? 2.504 -5.910 -11.370 1.00 94.31 173 SER A C 1
ATOM 1353 O O . SER A 1 173 ? 3.020 -5.072 -12.107 1.00 94.31 173 SER A O 1
ATOM 1355 N N . VAL A 1 174 ? 2.298 -7.172 -11.766 1.00 96.12 174 VAL A N 1
ATOM 1356 C CA . VAL A 1 174 ? 2.654 -7.669 -13.104 1.00 96.12 174 VAL A CA 1
ATOM 1357 C C . VAL A 1 174 ? 1.773 -7.040 -14.184 1.00 96.12 174 VAL A C 1
ATOM 1359 O O . VAL A 1 174 ? 2.292 -6.620 -15.219 1.00 96.12 174 VAL A O 1
ATOM 1362 N N . ALA A 1 175 ? 0.463 -6.922 -13.943 1.00 94.56 175 ALA A N 1
ATOM 1363 C CA . ALA A 1 175 ? -0.445 -6.244 -14.866 1.00 94.56 175 ALA A CA 1
ATOM 1364 C C . ALA A 1 175 ? -0.041 -4.774 -15.070 1.00 94.56 175 ALA A C 1
ATOM 1366 O O . ALA A 1 175 ? 0.165 -4.357 -16.202 1.00 94.56 175 ALA A O 1
ATOM 1367 N N . ALA A 1 176 ? 0.205 -4.028 -13.988 1.00 92.94 176 ALA A N 1
ATOM 1368 C CA . ALA A 1 176 ? 0.628 -2.628 -14.051 1.00 92.94 176 ALA A CA 1
ATOM 1369 C C . ALA A 1 176 ? 1.972 -2.424 -14.772 1.00 92.94 176 ALA A C 1
ATOM 1371 O O . ALA A 1 176 ? 2.253 -1.331 -15.253 1.00 92.94 176 ALA A O 1
ATOM 1372 N N . ALA A 1 177 ? 2.829 -3.443 -14.831 1.00 94.06 177 ALA A N 1
ATOM 1373 C CA . ALA A 1 177 ? 4.068 -3.410 -15.603 1.00 94.06 177 ALA A CA 1
ATOM 1374 C C . ALA A 1 177 ? 3.869 -3.669 -17.107 1.00 94.06 177 ALA A C 1
ATOM 1376 O O . ALA A 1 177 ? 4.739 -3.296 -17.891 1.00 94.06 177 ALA A O 1
ATOM 1377 N N . SER A 1 178 ? 2.763 -4.316 -17.484 1.00 88.88 178 SER A N 1
ATOM 1378 C CA . SER A 1 178 ? 2.506 -4.827 -18.839 1.00 88.88 178 SER A CA 1
ATOM 1379 C C . SER A 1 178 ? 1.442 -4.040 -19.619 1.00 88.88 178 SER A C 1
ATOM 1381 O O . SER A 1 178 ? 1.249 -4.328 -20.798 1.00 88.88 178 SER A O 1
ATOM 1383 N N . GLU A 1 179 ? 0.738 -3.110 -18.965 1.00 79.25 179 GLU A N 1
ATOM 1384 C CA . GLU A 1 179 ? -0.176 -2.128 -19.585 1.00 79.25 179 GLU A CA 1
ATOM 1385 C C . GLU A 1 179 ? 0.550 -1.152 -20.522 1.00 79.25 179 GLU A C 1
ATOM 1387 O O . GLU A 1 179 ? -0.028 -0.841 -21.588 1.00 79.25 179 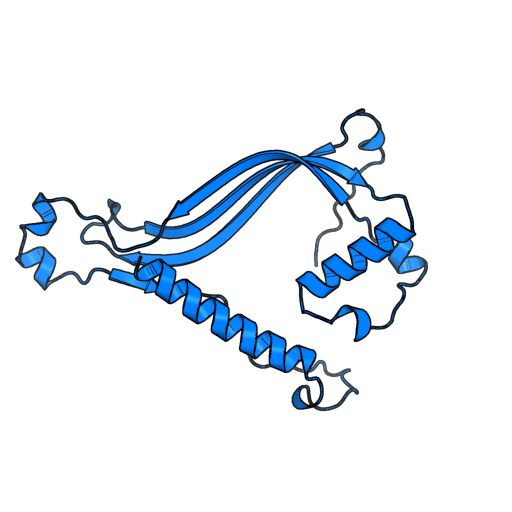GLU A O 1
#

Radius of gyration: 22.8 Å; Cα contacts (8 Å, |Δi|>4): 248; chains: 1; bounding box: 49×49×61 Å